Protein AF-Q5BCR2-F1 (afdb_monomer_lite)

Radius of gyration: 38.38 Å; chains: 1; bounding box: 75×68×109 Å

pLDDT: mean 73.75, std 17.19, range [30.34, 93.19]

Foldseek 3Di:
DPLLPDDCVQFQDPVLVVVSVVVVVVLVVCVVVVPPVVVSVVLVVLSCVLCVVVVVVVVVVVVVVVVVVVVVVVVVVVVVVVVVVVVVVVVVVVVVVVVVLVVVLVVVVVPDDPVCNVVSVVVSVVVVVVVVVVVVVVVVVVVVVVVVVVVPPVDDDDDDDDDDDDDRPPPPRPGRDDPPPPDPDPPDDPCPPDDPQDADQDDDDPDDDDPVCVVVVVDPVNVVVVDDPSVVSVVVVCVVVVDSRDDCVVCVVVVVVVVVVVPDDPVCVVVVVVPPPDDDDD

Structure (mmCIF, N/CA/C/O backbone):
data_AF-Q5BCR2-F1
#
_entry.id   AF-Q5BCR2-F1
#
loop_
_atom_site.group_PDB
_atom_site.id
_atom_site.type_symbol
_atom_site.label_atom_id
_atom_site.label_alt_id
_atom_site.label_comp_id
_atom_site.label_asym_id
_atom_site.label_entity_id
_atom_site.label_seq_id
_atom_site.pdbx_PDB_ins_code
_atom_site.Cartn_x
_atom_site.Cartn_y
_atom_site.Cartn_z
_atom_site.occupancy
_atom_site.B_iso_or_equiv
_atom_site.auth_seq_id
_atom_site.auth_comp_id
_atom_site.auth_asym_id
_atom_site.auth_atom_id
_atom_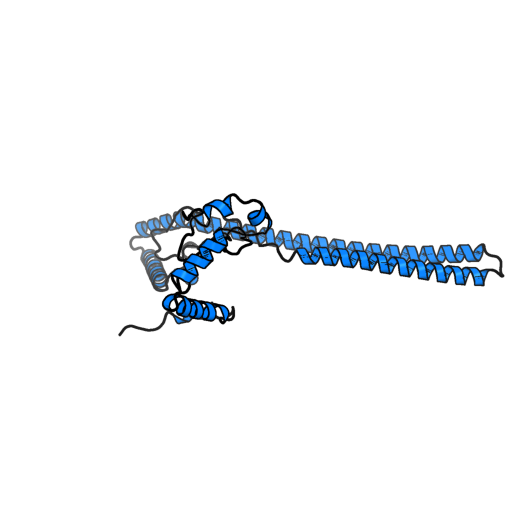site.pdbx_PDB_model_num
ATOM 1 N N . MET A 1 1 ? -31.082 -17.087 9.053 1.00 43.50 1 MET A N 1
ATOM 2 C CA . MET A 1 1 ? -30.056 -17.870 9.781 1.00 43.50 1 MET A CA 1
ATOM 3 C C . MET A 1 1 ? -28.609 -17.600 9.350 1.00 43.50 1 MET A C 1
ATOM 5 O O . MET A 1 1 ? -27.724 -18.096 10.023 1.00 43.50 1 MET A O 1
ATOM 9 N N . LEU A 1 2 ? -28.322 -16.812 8.299 1.00 47.16 2 LEU A N 1
ATOM 10 C CA . LEU A 1 2 ? -26.933 -16.477 7.919 1.00 47.16 2 LEU A CA 1
ATOM 11 C C . LEU A 1 2 ? -26.309 -15.300 8.702 1.00 47.16 2 LEU A C 1
ATOM 13 O O . LEU A 1 2 ? -25.136 -15.005 8.507 1.00 47.16 2 LEU A O 1
ATOM 17 N N . SER A 1 3 ? -27.060 -14.609 9.563 1.00 54.81 3 SER A N 1
ATOM 18 C CA . SER A 1 3 ? -26.616 -13.355 10.193 1.00 54.81 3 SER A CA 1
ATOM 19 C C . SER A 1 3 ? -25.587 -13.531 11.321 1.00 54.81 3 SER A C 1
ATOM 21 O O . SER A 1 3 ? -24.881 -12.579 11.634 1.00 54.81 3 SER A O 1
ATOM 23 N N . LEU A 1 4 ? -25.454 -14.723 11.914 1.00 64.38 4 LEU A N 1
ATOM 24 C CA . LEU A 1 4 ? -24.629 -14.963 13.115 1.00 64.38 4 LEU A CA 1
ATOM 25 C C . LEU A 1 4 ? -23.285 -15.667 12.835 1.00 64.38 4 LEU A C 1
ATOM 27 O O . LEU A 1 4 ? -22.623 -16.130 13.762 1.00 64.38 4 LEU A O 1
ATOM 31 N N . ASN A 1 5 ? -22.854 -15.743 11.574 1.00 67.62 5 ASN A N 1
ATOM 32 C CA . ASN A 1 5 ? -21.593 -16.392 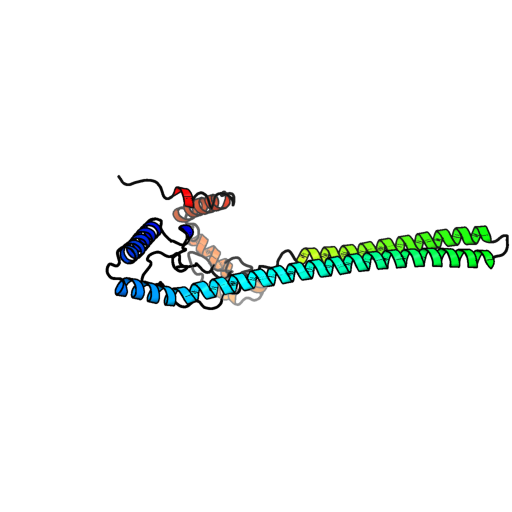11.196 1.00 67.62 5 ASN A CA 1
ATOM 33 C C . ASN A 1 5 ? -20.414 -15.406 11.254 1.00 67.62 5 ASN A C 1
ATOM 35 O O . ASN A 1 5 ? -19.921 -14.958 10.221 1.00 67.62 5 ASN A O 1
ATOM 39 N N . ARG A 1 6 ? -19.975 -15.065 12.470 1.00 72.00 6 ARG A N 1
ATOM 40 C CA . ARG A 1 6 ? -18.755 -14.283 12.751 1.00 72.00 6 ARG A CA 1
ATOM 41 C C . ARG A 1 6 ? -17.637 -15.217 13.246 1.00 72.00 6 ARG A C 1
ATOM 43 O O . ARG A 1 6 ? -17.938 -16.232 13.874 1.00 72.00 6 ARG A O 1
ATOM 50 N N . ARG A 1 7 ? -16.368 -14.907 12.948 1.00 69.00 7 ARG A N 1
ATOM 51 C CA . ARG A 1 7 ? -15.184 -15.674 13.409 1.00 69.00 7 ARG A CA 1
ATOM 52 C C . ARG A 1 7 ? -14.497 -14.953 14.572 1.00 69.00 7 ARG A C 1
ATOM 54 O O . ARG A 1 7 ? -14.524 -13.730 14.605 1.00 69.00 7 ARG A O 1
ATOM 61 N N . GLU A 1 8 ? -13.828 -15.692 15.458 1.00 72.88 8 GLU A N 1
ATOM 62 C CA . GLU A 1 8 ? -13.075 -15.149 16.610 1.00 72.88 8 GLU A CA 1
ATOM 63 C C . GLU A 1 8 ? -12.076 -14.050 16.204 1.00 72.88 8 GLU A C 1
ATOM 65 O O . GLU A 1 8 ? -11.928 -13.036 16.882 1.00 72.88 8 GLU A O 1
ATOM 70 N N . GLU A 1 9 ? -11.455 -14.188 15.031 1.00 70.56 9 GLU A N 1
ATOM 71 C CA . GLU A 1 9 ? -10.494 -13.214 14.502 1.00 70.56 9 GLU A CA 1
ATOM 72 C C . GLU A 1 9 ? -11.103 -11.832 14.198 1.00 70.56 9 GLU A C 1
ATOM 74 O O . GLU A 1 9 ? -10.363 -10.849 14.133 1.00 70.56 9 GLU A O 1
ATOM 79 N N . GLU A 1 10 ? -12.428 -11.712 14.067 1.00 69.88 10 GLU A N 1
ATOM 80 C CA . GLU A 1 10 ? -13.119 -10.429 13.865 1.00 69.88 10 GLU A CA 1
ATOM 81 C C . GLU A 1 10 ? -13.374 -9.647 15.163 1.00 69.88 10 GLU A C 1
ATOM 83 O O . GLU A 1 10 ? -13.918 -8.547 15.091 1.00 69.88 10 GLU A O 1
ATOM 88 N N . PHE A 1 11 ? -12.956 -10.144 16.334 1.00 76.00 11 PHE A N 1
ATOM 89 C CA . PHE A 1 11 ? -13.144 -9.467 17.627 1.00 76.00 11 PHE A CA 1
ATOM 90 C C . PHE A 1 11 ? -11.831 -8.936 18.213 1.00 76.00 11 PHE A C 1
ATOM 92 O O . PHE A 1 11 ? -10.779 -9.565 18.076 1.00 76.00 11 PHE A O 1
ATOM 99 N N . ASP A 1 12 ? -11.875 -7.748 18.824 1.00 74.50 12 ASP A N 1
ATOM 100 C CA . ASP A 1 12 ? -10.708 -7.055 19.396 1.00 74.50 12 ASP A CA 1
ATOM 101 C C . ASP A 1 12 ? -10.137 -7.815 20.595 1.00 74.50 12 ASP A C 1
ATOM 103 O O . ASP A 1 12 ? -8.917 -7.875 20.767 1.00 74.50 12 ASP A O 1
ATOM 107 N N . SER A 1 13 ? -11.005 -8.440 21.389 1.00 79.56 13 SER A N 1
ATOM 108 C CA . SER A 1 13 ? -10.608 -9.268 22.518 1.00 79.56 13 SER A CA 1
ATOM 109 C C . SER A 1 13 ? -11.317 -10.618 22.512 1.00 79.56 13 SER A C 1
ATOM 111 O O . SER A 1 13 ? -12.427 -10.772 22.001 1.00 79.56 13 SER A O 1
ATOM 113 N N . LYS A 1 14 ? -10.675 -11.598 23.151 1.00 81.69 14 LYS A N 1
ATOM 114 C CA . LYS A 1 14 ? -11.278 -12.908 23.404 1.00 81.69 14 LYS A CA 1
ATOM 115 C C . LYS A 1 14 ? -12.536 -12.803 24.275 1.00 81.69 14 LYS A C 1
ATOM 117 O O . LYS A 1 14 ? -13.498 -13.518 24.041 1.00 81.69 14 LYS A O 1
ATOM 122 N N . LEU A 1 15 ? -12.554 -11.867 25.226 1.00 83.69 15 LEU A N 1
ATOM 123 C CA . LEU A 1 15 ? -13.717 -11.620 26.079 1.00 83.69 15 LEU A CA 1
ATOM 124 C C . LEU A 1 15 ? -14.936 -11.179 25.254 1.00 83.69 15 LEU A C 1
ATOM 126 O O . LEU A 1 15 ? -16.056 -11.587 25.535 1.00 83.69 15 LEU A O 1
ATOM 130 N N . ASP A 1 16 ? -14.724 -10.369 24.219 1.00 78.50 16 ASP A N 1
ATOM 131 C CA . ASP A 1 16 ? -15.799 -9.917 23.333 1.00 78.50 16 ASP A CA 1
ATOM 132 C C . ASP A 1 16 ? -16.332 -11.046 22.444 1.00 78.50 16 ASP A C 1
ATOM 134 O O . ASP A 1 16 ? -17.535 -11.121 22.192 1.00 78.50 16 ASP A O 1
ATOM 138 N N . TRP A 1 17 ? -15.453 -11.959 22.023 1.00 82.56 17 TRP A N 1
ATOM 139 C CA . TRP A 1 17 ? -15.850 -13.190 21.344 1.00 82.56 17 TRP A CA 1
ATOM 140 C C . TRP A 1 17 ? -16.681 -14.106 22.251 1.00 82.56 17 TRP A C 1
ATOM 142 O O . TRP A 1 17 ? -17.743 -14.573 21.835 1.00 82.56 17 TRP A O 1
ATOM 152 N N . ASP A 1 18 ? -16.243 -14.310 23.494 1.00 85.12 18 ASP A N 1
ATOM 153 C CA . ASP A 1 18 ? -16.953 -15.139 24.472 1.00 85.12 18 ASP A CA 1
ATOM 154 C C . ASP A 1 18 ? -18.340 -14.541 24.800 1.00 85.12 18 ASP A C 1
ATOM 156 O O . ASP A 1 18 ? -19.344 -15.253 24.760 1.00 85.12 18 ASP A O 1
ATOM 160 N N . ASN A 1 19 ? -18.431 -13.217 24.989 1.00 83.62 19 ASN A N 1
ATOM 161 C CA . ASN A 1 19 ? -19.704 -12.506 25.178 1.00 83.62 19 ASN A CA 1
ATOM 162 C C . ASN A 1 19 ? -20.637 -12.635 23.958 1.00 83.62 19 ASN A C 1
ATOM 164 O O . ASN A 1 19 ? -21.851 -12.772 24.106 1.00 83.62 19 ASN A O 1
ATOM 168 N N . PHE A 1 20 ? -20.094 -12.589 22.736 1.00 82.88 20 PHE A N 1
ATOM 169 C CA . PHE A 1 20 ? -20.878 -12.788 21.514 1.00 82.88 20 PHE A CA 1
ATOM 170 C C . PHE A 1 20 ? -21.416 -14.221 21.405 1.00 82.88 20 PHE A C 1
ATOM 172 O O . PHE A 1 20 ? -22.554 -14.419 20.970 1.00 82.88 20 PHE A O 1
ATOM 179 N N . LEU A 1 21 ? -20.626 -15.225 21.798 1.00 84.81 21 LEU A N 1
ATOM 180 C CA . LEU A 1 21 ? -21.081 -16.614 21.833 1.00 84.81 21 LEU A CA 1
ATOM 181 C C . LEU A 1 21 ? -22.215 -16.808 22.841 1.00 84.81 21 LEU A C 1
ATOM 183 O O . LEU A 1 21 ? -23.216 -17.426 22.482 1.00 84.81 21 LEU A O 1
ATOM 187 N N . GLU A 1 22 ? -22.103 -16.227 24.036 1.00 84.94 22 GLU A N 1
ATOM 188 C CA . GLU A 1 22 ? -23.154 -16.272 25.060 1.00 84.94 22 GLU A CA 1
ATOM 189 C C . GLU A 1 22 ? -24.452 -15.620 24.560 1.00 84.94 22 GLU A C 1
ATOM 191 O O . GLU A 1 22 ? -25.513 -16.243 24.592 1.00 84.94 22 GLU A O 1
ATOM 196 N N . GLN A 1 23 ? -24.371 -14.421 23.973 1.00 81.75 23 GLN A N 1
ATOM 197 C CA . GLN A 1 23 ? -25.531 -13.752 23.368 1.00 81.75 23 GLN A CA 1
ATOM 198 C C . GLN A 1 23 ? -26.156 -14.576 22.237 1.00 81.75 23 GLN A C 1
ATOM 200 O O . GLN A 1 23 ? -27.379 -14.648 22.099 1.00 81.75 23 GLN A O 1
ATOM 205 N N . ARG A 1 24 ? -25.331 -15.222 21.404 1.00 84.50 24 ARG A N 1
ATOM 206 C CA . ARG A 1 24 ? -25.818 -16.100 20.335 1.00 84.50 24 ARG A CA 1
ATOM 207 C C . ARG A 1 24 ? -26.567 -17.298 20.913 1.00 84.50 24 ARG A C 1
ATOM 209 O O . ARG A 1 24 ? -27.614 -17.668 20.382 1.00 84.50 24 ARG A O 1
ATOM 216 N N . GLU A 1 25 ? -26.031 -17.915 21.960 1.00 86.31 25 GLU A N 1
ATOM 217 C CA . GLU A 1 25 ? -26.668 -19.033 22.654 1.00 86.31 25 GLU A CA 1
ATOM 218 C C . GLU A 1 25 ? -27.973 -18.610 23.325 1.00 86.31 25 GLU A C 1
ATOM 220 O O . GLU A 1 25 ? -28.967 -19.318 23.179 1.00 86.31 25 GLU A O 1
ATOM 225 N N . GLU A 1 26 ? -28.021 -17.433 23.947 1.00 83.88 26 GLU A N 1
ATOM 226 C CA . GLU A 1 26 ? -29.231 -16.871 24.547 1.00 83.88 26 GLU A CA 1
ATOM 227 C C . GLU A 1 26 ? -30.335 -16.646 23.499 1.00 83.88 26 GLU A C 1
ATOM 229 O O . GLU A 1 26 ? -31.477 -17.068 23.690 1.00 83.88 26 GLU A O 1
ATOM 234 N N . ILE A 1 27 ? -29.997 -16.072 22.338 1.00 82.19 27 ILE A N 1
ATOM 235 C CA . ILE A 1 27 ? -30.946 -15.876 21.230 1.00 82.19 27 ILE A CA 1
ATOM 236 C C . ILE A 1 27 ? -31.464 -17.224 20.705 1.00 82.19 27 ILE A C 1
ATOM 238 O O . ILE A 1 27 ? -32.666 -17.381 20.476 1.00 82.19 27 ILE A O 1
ATOM 242 N N . ILE A 1 28 ? -30.582 -18.215 20.522 1.00 83.00 28 ILE A N 1
ATOM 243 C CA . ILE A 1 28 ? -30.974 -19.558 20.066 1.00 83.00 28 ILE A CA 1
ATOM 244 C C . ILE A 1 28 ? -31.862 -20.240 21.112 1.00 83.00 28 ILE A C 1
ATOM 246 O O . ILE A 1 28 ? -32.890 -20.817 20.758 1.00 83.00 28 ILE A O 1
ATOM 250 N N . PHE A 1 29 ? -31.497 -20.157 22.389 1.00 85.12 29 PHE A N 1
ATOM 251 C CA . PHE A 1 29 ? -32.232 -20.757 23.496 1.00 85.12 29 PHE A CA 1
ATOM 252 C C . PHE A 1 29 ? -33.643 -20.175 23.614 1.00 85.12 29 PHE A C 1
ATOM 254 O O . PHE A 1 29 ? -34.618 -20.927 23.694 1.00 85.12 29 PHE A O 1
ATOM 261 N N . ASN A 1 30 ? -33.768 -18.850 23.544 1.00 85.56 30 ASN A N 1
ATOM 262 C CA . ASN A 1 30 ? -35.051 -18.154 23.572 1.00 85.56 30 ASN A CA 1
ATOM 263 C C . ASN A 1 30 ? -35.934 -18.543 22.376 1.00 85.56 30 ASN A C 1
ATOM 265 O O . ASN A 1 30 ? -37.121 -18.832 22.549 1.00 85.56 30 ASN A O 1
ATOM 269 N N . LEU A 1 31 ? -35.350 -18.666 21.177 1.00 84.00 31 LEU A N 1
ATOM 270 C CA . LEU A 1 31 ? -36.080 -19.065 19.972 1.00 84.00 31 LEU A CA 1
ATOM 271 C C . LEU A 1 31 ? -36.542 -20.533 20.014 1.00 84.00 31 LEU A C 1
ATOM 273 O O . LEU A 1 31 ? -37.671 -20.836 19.624 1.00 84.00 31 LEU A O 1
ATOM 277 N N . VAL A 1 32 ? -35.702 -21.445 20.514 1.00 87.69 32 VAL A N 1
ATOM 278 C CA . VAL A 1 32 ? -36.029 -22.877 20.655 1.00 87.69 32 VAL A CA 1
ATOM 279 C C . VAL A 1 32 ? -37.117 -23.091 21.706 1.00 87.69 32 VAL A C 1
ATOM 281 O O . VAL A 1 32 ? -38.073 -23.828 21.461 1.00 87.69 32 VAL A O 1
ATOM 284 N N . ASN A 1 33 ? -37.015 -22.405 22.845 1.00 87.75 33 ASN A N 1
ATOM 285 C CA . ASN A 1 33 ? -37.971 -22.531 23.945 1.00 87.75 33 ASN A CA 1
ATOM 286 C C . ASN A 1 33 ? -39.209 -21.637 23.783 1.00 87.75 33 ASN A C 1
ATOM 288 O O . ASN A 1 33 ? -40.113 -21.687 24.617 1.00 87.75 33 ASN A O 1
ATOM 292 N N . ARG A 1 34 ? -39.275 -20.847 22.701 1.00 84.25 34 ARG A N 1
ATOM 293 C CA . ARG A 1 34 ? -40.340 -19.872 22.409 1.00 84.25 34 ARG A CA 1
ATOM 294 C C . ARG A 1 34 ? -40.571 -18.869 23.544 1.00 84.25 34 ARG A C 1
ATOM 296 O O . ARG A 1 34 ? -41.701 -18.444 23.787 1.00 84.25 34 ARG A O 1
ATOM 303 N N . ILE A 1 35 ? -39.498 -18.493 24.228 1.00 72.94 35 ILE A N 1
ATOM 304 C CA . ILE A 1 35 ? -39.510 -17.484 25.283 1.00 72.94 35 ILE A CA 1
ATOM 305 C C . ILE A 1 35 ? -39.170 -16.151 24.618 1.00 72.94 35 ILE A C 1
ATOM 307 O O . ILE A 1 35 ? -38.130 -16.025 23.985 1.00 72.94 35 ILE A O 1
ATOM 311 N N . ASP A 1 36 ? -40.077 -15.180 24.723 1.00 76.56 36 ASP A N 1
ATOM 312 C CA . ASP A 1 36 ? -39.893 -13.812 24.217 1.00 76.56 36 ASP A CA 1
ATOM 313 C C . ASP A 1 36 ? -39.439 -13.723 22.737 1.00 76.56 36 ASP A C 1
ATOM 315 O O . ASP A 1 36 ? -38.486 -13.034 22.357 1.00 76.56 36 ASP A O 1
ATOM 319 N N . VAL A 1 37 ? -40.146 -14.462 21.873 1.00 80.12 37 VAL A N 1
ATOM 320 C CA . VAL A 1 37 ? -39.865 -14.558 20.426 1.00 80.12 37 VAL A CA 1
ATOM 321 C C . VAL A 1 37 ? -39.952 -13.194 19.734 1.00 80.12 37 VAL A C 1
ATOM 323 O O . VAL A 1 37 ? -39.149 -12.885 18.864 1.00 80.12 37 VAL A O 1
ATOM 326 N N . ALA A 1 38 ? -40.891 -12.340 20.148 1.00 84.06 38 ALA A N 1
ATOM 327 C CA . ALA A 1 38 ? -41.086 -11.030 19.529 1.00 84.06 38 ALA A CA 1
ATOM 328 C C . ALA A 1 38 ? -39.894 -10.087 19.767 1.00 84.06 38 ALA A C 1
ATOM 330 O O . ALA A 1 38 ? -39.479 -9.375 18.853 1.00 84.06 38 ALA A O 1
ATOM 331 N N . LYS A 1 39 ? -39.326 -10.093 20.979 1.00 82.31 39 LYS A N 1
ATOM 332 C CA . LYS A 1 39 ? -38.162 -9.269 21.318 1.00 82.31 39 LYS A CA 1
ATOM 333 C C . LYS A 1 39 ? -36.902 -9.771 20.618 1.00 82.31 39 LYS A C 1
ATOM 335 O O . LYS A 1 39 ? -36.194 -8.989 19.995 1.00 82.31 39 LYS A O 1
ATOM 340 N N . THR A 1 40 ? -36.672 -11.083 20.641 1.00 79.25 40 THR A N 1
ATOM 341 C CA . THR A 1 40 ? -35.517 -11.694 19.965 1.00 79.25 40 THR A CA 1
ATOM 342 C C . THR A 1 40 ? -35.564 -11.527 18.446 1.00 79.25 40 THR A C 1
ATOM 344 O O . THR A 1 40 ? -34.531 -11.270 17.832 1.00 79.25 40 THR A O 1
ATOM 347 N N . GLU A 1 41 ? -36.743 -11.599 17.821 1.00 81.06 41 GLU A N 1
ATOM 348 C CA . GLU A 1 41 ? -36.908 -11.287 16.397 1.00 81.06 41 GLU A CA 1
ATOM 349 C C . GLU A 1 41 ? -36.653 -9.806 16.085 1.00 81.06 41 GLU A C 1
ATOM 351 O O . GLU A 1 41 ? -36.028 -9.507 15.066 1.00 81.06 41 GLU A O 1
ATOM 356 N N . ALA A 1 42 ? -37.078 -8.882 16.953 1.00 84.06 42 ALA A N 1
ATOM 357 C CA . ALA A 1 42 ? -36.807 -7.453 16.792 1.00 84.06 42 ALA A CA 1
ATOM 358 C C . ALA A 1 42 ? -35.303 -7.137 16.896 1.00 84.06 42 ALA A C 1
ATOM 360 O O . ALA A 1 42 ? -34.768 -6.416 16.050 1.00 84.06 42 ALA A O 1
ATOM 361 N N . ASP A 1 43 ? -34.611 -7.739 17.865 1.00 77.81 43 ASP A N 1
ATOM 362 C CA . ASP A 1 43 ? -33.161 -7.600 18.043 1.00 77.81 43 ASP A CA 1
ATOM 363 C C . ASP A 1 43 ? -32.381 -8.238 16.874 1.00 77.81 43 ASP A C 1
ATOM 365 O O . ASP A 1 43 ? -31.373 -7.708 16.403 1.00 77.81 43 ASP A O 1
ATOM 369 N N . LEU A 1 44 ? -32.881 -9.345 16.316 1.00 79.00 44 LEU A N 1
ATOM 370 C CA . LEU A 1 44 ? -32.338 -9.945 15.094 1.00 79.00 44 LEU A CA 1
ATOM 371 C C . LEU A 1 44 ? -32.547 -9.060 13.860 1.00 79.00 44 LEU A C 1
ATOM 373 O O . LEU A 1 44 ? -31.673 -9.010 12.992 1.00 79.00 44 LEU A O 1
ATOM 377 N N . GLN A 1 45 ? -33.691 -8.383 13.750 1.00 80.31 45 GLN A N 1
ATOM 378 C CA . GLN A 1 45 ? -33.994 -7.492 12.629 1.00 80.31 45 GLN A CA 1
ATOM 379 C C . GLN A 1 45 ? -33.161 -6.211 12.666 1.00 80.31 45 GLN A C 1
ATOM 381 O O . GLN A 1 45 ? -32.627 -5.816 11.625 1.00 80.31 45 GLN A O 1
ATOM 386 N N . SER A 1 46 ? -33.007 -5.588 13.839 1.00 79.31 46 SER A N 1
ATOM 387 C CA . SER A 1 46 ? -32.143 -4.414 14.006 1.00 79.31 46 SER A CA 1
ATOM 388 C C . SER A 1 46 ? -30.710 -4.764 13.610 1.00 79.31 46 SER A C 1
ATOM 390 O O . SER A 1 46 ? -30.147 -4.142 12.705 1.00 79.31 46 SER A O 1
ATOM 392 N N . TYR A 1 47 ? -30.192 -5.876 14.130 1.00 70.62 47 TYR A N 1
ATOM 393 C CA . TYR A 1 47 ? -28.872 -6.381 13.783 1.00 70.62 47 TYR A CA 1
ATOM 394 C C . TYR A 1 47 ? -28.723 -6.722 12.293 1.00 70.62 47 TYR A C 1
ATOM 396 O O . TYR A 1 47 ? -27.722 -6.364 11.670 1.00 70.62 47 TYR A O 1
ATOM 404 N N . ALA A 1 48 ? -29.716 -7.370 11.676 1.00 72.25 48 ALA A N 1
ATOM 405 C CA . ALA A 1 48 ? -29.687 -7.677 10.246 1.00 72.25 48 ALA A CA 1
ATOM 406 C C . ALA A 1 48 ? -29.664 -6.410 9.377 1.00 72.25 48 ALA A C 1
ATOM 408 O O . ALA A 1 48 ? -28.984 -6.386 8.350 1.00 72.25 48 ALA A O 1
ATOM 409 N N . SER A 1 49 ? -30.376 -5.355 9.780 1.00 75.62 49 SER A N 1
ATOM 410 C CA . SER A 1 49 ? -30.404 -4.080 9.058 1.00 75.62 49 SER A CA 1
ATOM 411 C C . SER A 1 49 ? -29.080 -3.313 9.164 1.00 75.62 49 SER A C 1
ATOM 413 O O . SER A 1 49 ? -28.594 -2.783 8.162 1.00 75.62 49 SER A O 1
ATOM 415 N N . GLU A 1 50 ? -28.449 -3.335 10.340 1.00 72.00 50 GLU A N 1
ATOM 416 C CA . GLU A 1 50 ? -27.161 -2.689 10.597 1.00 72.00 50 GLU A CA 1
ATOM 417 C C . GLU A 1 50 ? -26.019 -3.430 9.888 1.00 72.00 50 GLU A C 1
ATOM 419 O O . GLU A 1 50 ? -25.181 -2.809 9.230 1.00 72.00 50 GLU A O 1
ATOM 424 N N . ASN A 1 51 ? -26.032 -4.767 9.914 1.00 66.56 51 ASN A N 1
ATOM 425 C CA . ASN A 1 51 ? -25.002 -5.579 9.264 1.00 66.56 51 ASN A CA 1
ATOM 426 C C . ASN A 1 51 ? -25.234 -5.836 7.770 1.00 66.56 51 ASN A C 1
ATOM 428 O O . ASN A 1 51 ? -24.325 -6.289 7.077 1.00 66.56 51 ASN A O 1
ATOM 432 N N . MET A 1 52 ? -26.404 -5.512 7.217 1.00 73.06 52 MET A N 1
ATOM 433 C CA . MET A 1 52 ? -26.635 -5.644 5.774 1.00 73.06 52 MET A CA 1
ATOM 434 C C . MET A 1 52 ? -25.667 -4.787 4.950 1.00 73.06 52 MET A C 1
ATOM 436 O O . MET A 1 52 ? -25.249 -5.189 3.863 1.00 73.06 52 MET A O 1
ATOM 440 N N . LYS A 1 53 ? -25.303 -3.605 5.463 1.00 72.19 53 LYS A N 1
ATOM 441 C CA . LYS A 1 53 ? -24.366 -2.693 4.795 1.00 72.19 53 LYS A CA 1
ATOM 442 C C . LYS A 1 53 ? -22.954 -3.282 4.731 1.00 72.19 53 LYS A C 1
ATOM 444 O O . LYS A 1 53 ? -22.341 -3.234 3.667 1.00 72.19 53 LYS A O 1
ATOM 449 N N . SER A 1 54 ? -22.473 -3.886 5.819 1.00 68.06 54 SER A N 1
ATOM 450 C CA . SER A 1 54 ? -21.144 -4.513 5.873 1.00 68.06 54 SER A CA 1
ATOM 451 C C . SER A 1 54 ? -21.078 -5.772 5.000 1.00 68.06 54 SER A C 1
ATOM 453 O O . SER A 1 54 ? -20.140 -5.932 4.224 1.00 68.06 54 SER A O 1
ATOM 455 N N . ILE A 1 55 ? -22.120 -6.612 5.026 1.00 67.69 55 ILE A N 1
ATOM 456 C CA . ILE A 1 55 ? -22.215 -7.814 4.186 1.00 67.69 55 ILE A CA 1
ATOM 457 C C . ILE A 1 55 ? -22.215 -7.427 2.706 1.00 67.69 55 ILE A C 1
ATOM 459 O O . ILE A 1 55 ? -21.467 -8.005 1.922 1.00 67.69 55 ILE A O 1
ATOM 463 N N . ARG A 1 56 ? -23.008 -6.419 2.316 1.00 77.94 56 ARG A N 1
ATOM 464 C CA . ARG A 1 56 ? -23.043 -5.936 0.929 1.00 77.94 56 ARG A CA 1
ATOM 465 C C . ARG A 1 56 ? -21.697 -5.347 0.498 1.00 77.94 56 ARG A C 1
ATOM 467 O O . ARG A 1 56 ? -21.292 -5.571 -0.639 1.00 77.94 56 ARG A O 1
ATOM 474 N N . ALA A 1 57 ? -21.012 -4.611 1.373 1.00 73.69 57 ALA A N 1
ATOM 475 C CA . ALA A 1 57 ? -19.690 -4.059 1.080 1.00 73.69 57 ALA A CA 1
ATOM 476 C C . ALA A 1 57 ? -18.646 -5.169 0.868 1.00 73.69 57 ALA A C 1
ATOM 478 O O . ALA A 1 57 ? -17.928 -5.138 -0.130 1.00 73.69 57 ALA A O 1
ATOM 479 N N . ASN A 1 58 ? -18.631 -6.185 1.736 1.00 70.69 58 ASN A N 1
ATOM 480 C CA . ASN A 1 58 ? -17.728 -7.331 1.620 1.00 70.69 58 ASN A CA 1
ATOM 481 C C . ASN A 1 58 ? -18.017 -8.158 0.359 1.00 70.69 58 ASN A C 1
ATOM 483 O O . ASN A 1 58 ? -17.097 -8.464 -0.391 1.00 70.69 58 ASN A O 1
ATOM 487 N N . GLN A 1 59 ? -19.291 -8.438 0.063 1.00 77.25 59 GLN A N 1
ATOM 488 C CA . GLN A 1 59 ? -19.693 -9.135 -1.167 1.00 77.25 59 GLN A CA 1
ATOM 489 C C . GLN A 1 59 ? -19.315 -8.354 -2.432 1.00 77.25 59 GLN A C 1
ATOM 491 O O . GLN A 1 59 ? -18.901 -8.940 -3.429 1.00 77.25 59 GLN A O 1
ATOM 496 N N . ALA A 1 60 ? -19.442 -7.024 -2.413 1.00 81.56 60 ALA A N 1
ATOM 497 C CA . ALA A 1 60 ? -19.035 -6.186 -3.536 1.00 81.56 60 ALA A CA 1
ATOM 498 C C . ALA A 1 60 ? -17.510 -6.174 -3.725 1.00 81.56 60 ALA A C 1
ATOM 500 O O . ALA A 1 60 ? -17.040 -6.086 -4.859 1.00 81.56 60 ALA A O 1
ATOM 501 N N . LEU A 1 61 ? -16.743 -6.251 -2.636 1.00 74.81 61 LEU A N 1
ATOM 502 C CA . LEU A 1 61 ? -15.286 -6.316 -2.679 1.00 74.81 61 LEU A CA 1
ATOM 503 C C . LEU A 1 61 ? -14.815 -7.676 -3.210 1.00 74.81 61 LEU A C 1
ATOM 505 O O . LEU A 1 61 ? -14.043 -7.707 -4.162 1.00 74.81 61 LEU A O 1
ATOM 509 N N . GLU A 1 62 ? -15.392 -8.775 -2.720 1.00 74.06 62 GLU A N 1
ATOM 510 C CA . GLU A 1 62 ? -15.147 -10.127 -3.238 1.00 74.06 62 GLU A CA 1
ATOM 511 C C . GLU A 1 62 ? -15.488 -10.227 -4.737 1.00 74.06 62 GLU A C 1
ATOM 513 O O . GLU A 1 62 ? -14.697 -10.729 -5.534 1.00 74.06 62 GLU A O 1
ATOM 518 N N . ALA A 1 63 ? -16.618 -9.659 -5.176 1.00 87.50 63 ALA A N 1
ATOM 519 C CA . ALA A 1 63 ? -16.984 -9.629 -6.594 1.00 87.50 63 ALA A CA 1
ATOM 520 C C . ALA A 1 63 ? -15.987 -8.826 -7.460 1.00 87.50 63 ALA A C 1
ATOM 522 O O . ALA A 1 63 ? -15.698 -9.205 -8.602 1.00 87.50 63 ALA A O 1
ATOM 523 N N . LYS A 1 64 ? -15.434 -7.724 -6.935 1.00 84.81 64 LYS A N 1
ATOM 524 C CA . LYS A 1 64 ? -14.382 -6.940 -7.610 1.00 84.81 64 LYS A CA 1
ATOM 525 C C . LYS A 1 64 ? -13.062 -7.710 -7.691 1.00 84.81 64 LYS A C 1
ATOM 527 O O . LYS A 1 64 ? -12.404 -7.697 -8.729 1.00 84.81 64 LYS A O 1
ATOM 532 N N . GLU A 1 65 ? -12.685 -8.413 -6.632 1.00 80.31 65 GLU A N 1
ATOM 533 C CA . GLU A 1 65 ? -11.485 -9.253 -6.625 1.00 80.31 65 GLU A CA 1
ATOM 534 C C . GLU A 1 65 ? -11.609 -10.407 -7.622 1.00 80.31 65 GLU A C 1
ATOM 536 O O . GLU A 1 65 ? -10.716 -10.613 -8.443 1.00 80.31 65 GLU A O 1
ATOM 541 N N . VAL A 1 66 ? -12.753 -11.096 -7.644 1.00 86.75 66 VAL A N 1
ATOM 542 C CA . VAL A 1 66 ? -13.009 -12.187 -8.594 1.00 86.75 66 VAL A CA 1
ATOM 543 C C . VAL A 1 66 ? -12.986 -11.688 -10.041 1.00 86.75 66 VAL A C 1
ATOM 545 O O . VAL A 1 66 ? -12.340 -12.310 -10.884 1.00 86.75 66 VAL A O 1
ATOM 548 N N . SER A 1 67 ? -13.646 -10.564 -10.345 1.00 88.06 67 SER A N 1
ATOM 549 C CA . SER A 1 67 ? -13.648 -9.997 -11.705 1.00 88.06 67 SER A CA 1
ATOM 550 C C . SER A 1 67 ? -12.253 -9.554 -12.151 1.00 88.06 67 SER A C 1
ATOM 552 O O . SER A 1 67 ? -11.810 -9.945 -13.228 1.00 88.06 67 SER A O 1
ATOM 554 N N . SER A 1 68 ? -11.510 -8.836 -11.305 1.00 89.75 68 SER A N 1
ATOM 555 C CA . SER A 1 68 ? -10.134 -8.426 -11.625 1.00 89.75 68 SER A CA 1
ATOM 556 C C . SER A 1 68 ? -9.183 -9.616 -11.811 1.00 89.75 68 SER A C 1
ATOM 558 O O . SER A 1 68 ? -8.333 -9.606 -12.707 1.00 89.75 68 SER A O 1
ATOM 560 N N . PHE A 1 69 ? -9.343 -10.681 -11.020 1.00 88.06 69 PHE A N 1
ATOM 561 C CA . PHE A 1 69 ? -8.583 -11.915 -11.193 1.00 88.06 69 PHE A CA 1
ATOM 562 C C . PHE A 1 69 ? -8.906 -12.594 -12.530 1.00 88.06 69 PHE A C 1
ATOM 564 O O . PHE A 1 69 ? -7.990 -12.984 -13.257 1.00 88.06 69 PHE A O 1
ATOM 571 N N . GLN A 1 70 ? -10.191 -12.689 -12.889 1.00 91.50 70 GLN A N 1
ATOM 572 C CA . GLN A 1 70 ? -10.629 -13.241 -14.174 1.00 91.50 70 GLN A CA 1
ATOM 573 C C . GLN A 1 70 ? -10.100 -12.429 -15.361 1.00 91.50 70 GLN A C 1
ATOM 575 O O . GLN A 1 70 ? -9.593 -13.010 -16.319 1.00 91.50 70 GLN A O 1
ATOM 580 N N . GLU A 1 71 ? -10.149 -11.098 -15.293 1.00 91.31 71 GLU A N 1
ATOM 581 C CA . GLU A 1 71 ? -9.591 -10.222 -16.329 1.00 91.31 71 GLU A CA 1
ATOM 582 C C . GLU A 1 71 ? -8.089 -10.449 -16.511 1.00 91.31 71 GLU A C 1
ATOM 584 O O . GLU A 1 71 ? -7.617 -10.594 -17.640 1.00 91.31 71 GLU A O 1
ATOM 589 N N . ARG A 1 72 ? -7.334 -10.558 -15.410 1.00 86.62 72 ARG A N 1
ATOM 590 C CA . ARG A 1 72 ? -5.891 -10.824 -15.456 1.00 86.62 72 ARG A CA 1
ATOM 591 C C . ARG A 1 72 ? -5.578 -12.183 -16.079 1.00 86.62 72 ARG A C 1
ATOM 593 O O . ARG A 1 72 ? -4.666 -12.280 -16.898 1.00 86.62 72 ARG A O 1
ATOM 600 N N . GLN A 1 73 ? -6.344 -13.213 -15.721 1.00 89.94 73 GLN A N 1
ATOM 601 C CA . GLN A 1 73 ? -6.218 -14.547 -16.311 1.00 89.94 73 GLN A CA 1
ATOM 602 C C . GLN A 1 73 ? -6.524 -14.529 -17.814 1.00 89.94 73 GLN A C 1
ATOM 604 O O . GLN A 1 73 ? -5.764 -15.095 -18.600 1.00 89.94 73 GLN A O 1
ATOM 609 N N . ASN A 1 74 ? -7.582 -13.833 -18.236 1.00 92.69 74 ASN A N 1
ATOM 610 C CA . ASN A 1 74 ? -7.932 -13.699 -19.651 1.00 92.69 74 ASN A CA 1
ATOM 611 C C . ASN A 1 74 ? -6.835 -12.971 -20.437 1.00 92.69 74 ASN A C 1
ATOM 613 O O . ASN A 1 74 ? -6.397 -13.468 -21.473 1.00 92.69 74 ASN A O 1
ATOM 617 N N . GLN A 1 75 ? -6.324 -11.851 -19.918 1.00 89.75 75 GLN A N 1
ATOM 618 C CA . GLN A 1 75 ? -5.221 -11.111 -20.541 1.00 89.75 75 GLN A CA 1
ATOM 619 C C . GLN A 1 75 ? -3.957 -11.971 -20.669 1.00 89.75 75 GLN A C 1
ATOM 621 O O . GLN A 1 75 ? -3.292 -11.959 -21.705 1.00 89.75 75 GLN A O 1
ATOM 626 N N . GLU A 1 76 ? -3.623 -12.759 -19.644 1.00 83.56 76 GLU A N 1
ATOM 627 C CA . GLU A 1 76 ? -2.481 -13.674 -19.692 1.00 83.56 76 GLU A CA 1
ATOM 628 C C . GLU A 1 76 ? -2.663 -14.755 -20.769 1.00 83.56 76 GLU A C 1
ATOM 630 O O . GLU A 1 76 ? -1.740 -15.020 -21.548 1.00 83.56 76 GLU A O 1
ATOM 635 N N . GLN A 1 77 ? -3.862 -15.336 -20.868 1.00 90.81 77 GLN A N 1
ATOM 636 C CA . GLN A 1 77 ? -4.195 -16.324 -21.894 1.00 90.81 77 GLN A CA 1
ATOM 637 C C . GLN A 1 77 ? -4.156 -15.732 -23.309 1.00 90.81 77 GLN A C 1
ATOM 639 O O . GLN A 1 77 ? -3.613 -16.365 -24.220 1.00 90.81 77 GLN A O 1
ATOM 644 N N . GLU A 1 78 ? -4.677 -14.520 -23.507 1.00 93.19 78 GLU A N 1
ATOM 645 C CA . GLU A 1 78 ? -4.626 -13.812 -24.789 1.00 93.19 78 GLU A CA 1
ATOM 646 C C . GLU A 1 78 ? -3.185 -13.517 -25.207 1.00 93.19 78 GLU A C 1
ATOM 648 O O . GLU A 1 78 ? -2.786 -13.839 -26.330 1.00 93.19 78 GLU A O 1
ATOM 653 N N . LEU A 1 79 ? -2.358 -13.008 -24.290 1.00 90.44 79 LEU A N 1
ATOM 654 C CA . LEU A 1 79 ? -0.934 -12.782 -24.543 1.00 90.44 79 LEU A CA 1
ATOM 655 C C . LEU A 1 79 ? -0.198 -14.089 -24.858 1.00 90.44 79 LEU A C 1
ATOM 657 O O . LEU A 1 79 ? 0.649 -14.124 -25.754 1.00 90.44 79 LEU A O 1
ATOM 661 N N . ALA A 1 80 ? -0.519 -15.185 -24.168 1.00 89.81 80 ALA A N 1
ATOM 662 C CA . ALA A 1 80 ? 0.047 -16.498 -24.464 1.00 89.81 80 ALA A CA 1
ATOM 663 C C . ALA A 1 80 ? -0.380 -17.011 -25.850 1.00 89.81 80 ALA A C 1
ATOM 665 O O . ALA A 1 80 ? 0.440 -17.579 -26.578 1.00 89.81 80 ALA A O 1
ATOM 666 N N . ARG A 1 81 ? -1.638 -16.788 -26.250 1.00 93.12 81 ARG A N 1
ATOM 667 C CA . ARG A 1 81 ? -2.145 -17.134 -27.584 1.00 93.12 81 ARG A CA 1
ATOM 668 C C . ARG A 1 81 ? -1.439 -16.330 -28.673 1.00 93.12 81 ARG A C 1
ATOM 670 O O . ARG A 1 81 ? -0.981 -16.933 -29.643 1.00 93.12 81 ARG A O 1
ATOM 677 N N . LEU A 1 82 ? -1.296 -15.020 -28.484 1.00 92.81 82 LEU A N 1
ATOM 678 C CA . LEU A 1 82 ? -0.581 -14.138 -29.410 1.00 92.81 82 LEU A CA 1
ATOM 679 C C . LEU A 1 82 ? 0.887 -14.551 -29.552 1.00 92.81 82 LEU A C 1
ATOM 681 O O . LEU A 1 82 ? 1.382 -14.663 -30.668 1.00 92.81 82 LEU A O 1
ATOM 685 N N . ARG A 1 83 ? 1.568 -14.899 -28.450 1.00 88.88 83 ARG A N 1
ATOM 686 C CA . ARG A 1 83 ? 2.945 -15.427 -28.498 1.00 88.88 83 ARG A CA 1
ATOM 687 C C . ARG A 1 83 ? 3.050 -16.722 -29.301 1.00 88.88 83 ARG A C 1
ATOM 689 O O . ARG A 1 83 ? 3.983 -16.885 -30.079 1.00 88.88 83 ARG A O 1
ATOM 696 N N . ARG A 1 84 ? 2.097 -17.645 -29.132 1.00 88.12 84 ARG A N 1
ATOM 697 C CA . ARG A 1 84 ? 2.064 -18.899 -29.906 1.00 88.12 84 ARG A CA 1
ATOM 698 C C . ARG A 1 84 ? 1.822 -18.647 -31.393 1.00 88.12 84 ARG A C 1
ATOM 700 O O . ARG A 1 84 ? 2.375 -19.375 -32.210 1.00 88.12 84 ARG A O 1
ATOM 707 N N . GLN A 1 85 ? 0.983 -17.673 -31.740 1.00 92.75 85 GLN A N 1
ATOM 708 C CA . GLN A 1 85 ? 0.735 -17.291 -33.132 1.00 92.75 85 GLN A CA 1
ATOM 709 C C . GLN A 1 85 ? 1.976 -16.646 -33.751 1.00 92.75 85 GLN A C 1
ATOM 711 O O . GLN A 1 85 ? 2.441 -17.135 -34.775 1.00 92.75 85 GLN A O 1
ATOM 716 N N . ALA A 1 86 ? 2.582 -15.671 -33.071 1.00 90.56 86 ALA A N 1
ATOM 717 C CA . ALA A 1 86 ? 3.813 -15.025 -33.518 1.00 90.56 86 ALA A CA 1
ATOM 718 C C . ALA A 1 86 ? 4.947 -16.038 -33.749 1.00 90.56 86 ALA A C 1
ATOM 720 O O . ALA A 1 86 ? 5.557 -16.038 -34.810 1.00 90.56 86 ALA A O 1
ATOM 721 N N . ALA A 1 87 ? 5.158 -16.985 -32.827 1.00 88.25 87 ALA A N 1
ATOM 722 C CA . ALA A 1 87 ? 6.178 -18.025 -32.994 1.00 88.25 87 ALA A CA 1
ATOM 723 C C . ALA A 1 87 ? 5.924 -18.935 -34.215 1.00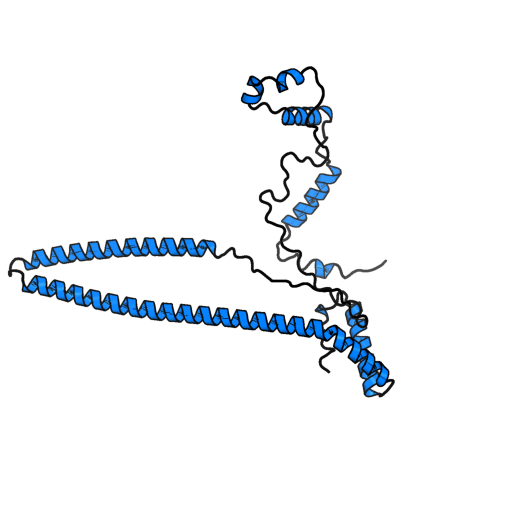 88.25 87 ALA A C 1
ATOM 725 O O . ALA A 1 87 ? 6.865 -19.383 -34.870 1.00 88.25 87 ALA A O 1
ATOM 726 N N . LYS A 1 88 ? 4.653 -19.218 -34.542 1.00 91.38 88 LYS A N 1
ATOM 727 C CA . LYS A 1 88 ? 4.300 -19.979 -35.753 1.00 91.38 88 LYS A CA 1
ATOM 728 C C . LYS A 1 88 ? 4.564 -19.166 -37.018 1.00 91.38 88 LYS A C 1
ATOM 730 O O . LYS A 1 88 ? 5.124 -19.704 -37.967 1.00 91.38 88 LYS A O 1
ATOM 735 N N . GLU A 1 89 ? 4.182 -17.893 -37.022 1.00 91.12 89 GLU A N 1
ATOM 736 C CA . GLU A 1 89 ? 4.408 -16.984 -38.150 1.00 91.12 89 GLU A CA 1
ATOM 737 C C . GLU A 1 89 ? 5.903 -16.757 -38.404 1.00 91.12 89 GLU A C 1
ATOM 739 O O . GLU A 1 89 ? 6.340 -16.799 -39.552 1.00 91.12 89 GLU A O 1
ATOM 744 N N . GLU A 1 90 ? 6.706 -16.595 -37.350 1.00 84.06 90 GLU A N 1
ATOM 745 C CA . GLU A 1 90 ? 8.167 -16.499 -37.441 1.00 84.06 90 GLU A CA 1
ATOM 746 C C . GLU A 1 90 ? 8.772 -17.757 -38.071 1.00 84.06 90 GLU A C 1
ATOM 748 O O . GLU A 1 90 ? 9.551 -17.647 -39.019 1.00 84.06 90 GLU A O 1
ATOM 753 N N . TYR A 1 91 ? 8.356 -18.947 -37.624 1.00 86.62 91 TYR A N 1
ATOM 754 C CA . TYR A 1 91 ? 8.816 -20.213 -38.198 1.00 86.62 91 TYR A CA 1
ATOM 755 C C . TYR A 1 91 ? 8.434 -20.361 -39.680 1.00 86.62 91 TYR A C 1
ATOM 757 O O . TYR A 1 91 ? 9.245 -20.788 -40.507 1.00 86.62 91 TYR A O 1
ATOM 765 N N . GLU A 1 92 ? 7.202 -19.998 -40.052 1.00 89.69 92 GLU A N 1
ATOM 766 C CA . GLU A 1 92 ? 6.772 -20.026 -41.452 1.00 89.69 92 GLU A CA 1
ATOM 767 C C . GLU A 1 92 ? 7.540 -19.025 -42.319 1.00 89.69 92 GLU A C 1
ATOM 769 O O . GLU A 1 92 ? 7.923 -19.356 -43.446 1.00 89.69 92 GLU A O 1
ATOM 774 N N . ASN A 1 93 ? 7.780 -17.819 -41.806 1.00 86.25 93 ASN A N 1
ATOM 775 C CA . ASN A 1 93 ? 8.545 -16.791 -42.501 1.00 86.25 93 ASN A CA 1
ATOM 776 C C . ASN A 1 93 ? 10.001 -17.222 -42.685 1.00 86.25 93 ASN A C 1
ATOM 778 O O . ASN A 1 93 ? 10.509 -17.143 -43.802 1.00 86.25 93 ASN A O 1
ATOM 782 N N . GLU A 1 94 ? 10.648 -17.767 -41.653 1.00 85.50 94 GLU A N 1
ATOM 783 C CA . GLU A 1 94 ? 12.007 -18.308 -41.756 1.00 85.50 94 GLU A CA 1
ATOM 784 C C . GLU A 1 94 ? 12.078 -19.433 -42.798 1.00 85.50 94 GLU A C 1
ATOM 786 O O . GLU A 1 94 ? 12.956 -19.438 -43.666 1.00 85.50 94 GLU A O 1
ATOM 791 N N . ARG A 1 95 ? 11.102 -20.350 -42.793 1.00 89.75 95 ARG A N 1
ATOM 792 C CA . ARG A 1 95 ? 11.014 -21.418 -43.796 1.00 89.75 95 ARG A CA 1
ATOM 793 C C . ARG A 1 95 ? 10.875 -20.860 -45.216 1.00 89.75 95 ARG A C 1
ATOM 795 O O . ARG A 1 95 ? 11.557 -21.343 -46.122 1.00 89.75 95 ARG A O 1
ATOM 802 N N . LYS A 1 96 ? 10.020 -19.853 -45.425 1.00 91.38 96 LYS A N 1
ATOM 803 C CA . LYS A 1 96 ? 9.853 -19.182 -46.729 1.00 91.38 96 LYS A CA 1
ATOM 804 C C . LYS A 1 96 ? 11.134 -18.474 -47.162 1.00 91.38 96 LYS A C 1
ATOM 806 O O . LYS A 1 96 ? 11.527 -18.593 -48.317 1.00 91.38 96 LYS A O 1
ATOM 811 N N . GLU A 1 97 ? 11.820 -17.790 -46.252 1.00 87.00 97 GLU A N 1
ATOM 812 C CA . GLU A 1 97 ? 13.086 -17.116 -46.544 1.00 87.00 97 GLU A CA 1
ATOM 813 C C . GLU A 1 97 ? 14.209 -18.087 -46.913 1.00 87.00 97 GLU A C 1
ATOM 815 O O . GLU A 1 97 ? 15.017 -17.776 -47.790 1.00 87.00 97 GLU A O 1
ATOM 820 N N . LEU A 1 98 ? 14.273 -19.253 -46.264 1.00 87.12 98 LEU A N 1
ATOM 821 C CA . LEU A 1 98 ? 15.230 -20.305 -46.606 1.00 87.12 98 LEU A CA 1
ATOM 822 C C . LEU A 1 98 ? 14.962 -20.864 -48.006 1.00 87.12 98 LEU A C 1
ATOM 824 O O . LEU A 1 98 ? 15.901 -21.022 -48.790 1.00 87.12 98 LEU A O 1
ATOM 828 N N . LEU A 1 99 ? 13.694 -21.125 -48.340 1.00 90.25 99 LEU A N 1
ATOM 829 C CA . LEU A 1 99 ? 13.299 -21.581 -49.675 1.00 90.25 99 LEU A CA 1
ATOM 830 C C . LEU A 1 99 ? 13.604 -20.521 -50.739 1.00 90.25 99 LEU A C 1
ATOM 832 O O . LEU A 1 99 ? 14.297 -20.828 -51.704 1.00 90.25 99 LEU A O 1
ATOM 836 N N . ALA A 1 100 ? 13.209 -19.267 -50.516 1.00 90.19 100 ALA A N 1
ATOM 837 C CA . ALA A 1 100 ? 13.517 -18.161 -51.419 1.00 90.19 100 ALA A CA 1
ATOM 838 C C . ALA A 1 100 ? 15.034 -17.943 -51.560 1.00 90.19 100 ALA A C 1
ATOM 840 O O . ALA A 1 100 ? 15.541 -17.695 -52.652 1.00 90.19 100 ALA A O 1
ATOM 841 N N . GLY A 1 101 ? 15.797 -18.074 -50.471 1.00 87.75 101 GLY A N 1
ATOM 842 C CA . GLY A 1 101 ? 17.259 -18.020 -50.496 1.00 87.75 101 GLY A CA 1
ATOM 843 C C . GLY A 1 101 ? 17.868 -19.133 -51.352 1.00 87.75 101 GLY A C 1
ATOM 844 O O . GLY A 1 101 ? 18.767 -18.869 -52.153 1.00 87.75 101 GLY A O 1
ATOM 845 N N . ARG A 1 102 ? 17.346 -20.360 -51.232 1.00 89.06 102 ARG A N 1
ATOM 846 C CA . ARG A 1 102 ? 17.744 -21.506 -52.058 1.00 89.06 102 ARG A CA 1
ATOM 847 C C . ARG A 1 102 ? 17.400 -21.288 -53.530 1.00 89.06 102 ARG A C 1
ATOM 849 O O . ARG A 1 102 ? 18.249 -21.541 -54.378 1.00 89.06 102 ARG A O 1
ATOM 856 N N . GLU A 1 103 ? 16.196 -20.820 -53.837 1.00 89.94 103 GLU A N 1
ATOM 857 C CA . GLU A 1 103 ? 15.753 -20.544 -55.209 1.00 89.94 103 GLU A CA 1
ATOM 858 C C . GLU A 1 103 ? 16.597 -19.451 -55.864 1.00 89.94 103 GLU A C 1
ATOM 860 O O . GLU A 1 103 ? 17.104 -19.646 -56.964 1.00 89.94 103 GLU A O 1
ATOM 865 N N . ASN A 1 104 ? 16.850 -18.343 -55.164 1.00 86.62 104 ASN A N 1
ATOM 866 C CA . ASN A 1 104 ? 17.717 -17.270 -55.655 1.00 86.62 104 ASN A CA 1
ATOM 867 C C . ASN A 1 104 ? 19.152 -17.755 -55.913 1.00 86.62 104 ASN A C 1
ATOM 869 O O . ASN A 1 104 ? 19.776 -17.367 -56.903 1.00 86.62 104 ASN A O 1
ATOM 873 N N . TYR A 1 105 ? 19.673 -18.632 -55.051 1.00 85.44 105 TYR A N 1
ATOM 874 C CA . TYR A 1 105 ? 20.985 -19.246 -55.242 1.00 85.44 105 TYR A CA 1
ATOM 875 C C . TYR A 1 105 ? 21.012 -20.151 -56.483 1.00 85.44 105 TYR A C 1
ATOM 877 O O . TYR A 1 105 ? 21.903 -20.008 -57.320 1.00 85.44 105 TYR A O 1
ATOM 885 N N . LEU A 1 106 ? 20.011 -21.023 -56.649 1.00 87.62 106 LEU A N 1
ATOM 886 C CA . LEU A 1 106 ? 19.879 -21.902 -57.817 1.00 87.62 106 LEU A CA 1
ATOM 887 C C . LEU A 1 106 ? 19.690 -21.118 -59.121 1.00 87.62 106 LEU A C 1
ATOM 889 O O . LEU A 1 106 ? 20.333 -21.443 -60.114 1.00 87.62 106 LEU A O 1
ATOM 893 N N . ASN A 1 107 ? 18.881 -20.058 -59.114 1.00 89.12 107 ASN A N 1
ATOM 894 C CA . ASN A 1 107 ? 18.697 -19.175 -60.266 1.00 89.12 107 ASN A CA 1
ATOM 895 C C . ASN A 1 107 ? 20.009 -18.483 -60.662 1.00 89.12 107 ASN A C 1
ATOM 897 O O . ASN A 1 107 ? 20.328 -18.404 -61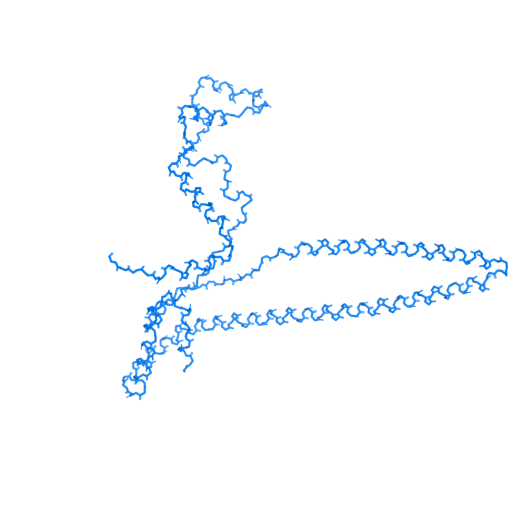.845 1.00 89.12 107 ASN A O 1
ATOM 901 N N . SER A 1 108 ? 20.810 -18.049 -59.682 1.00 84.62 108 SER A N 1
ATOM 902 C CA . SER A 1 108 ? 22.130 -17.448 -59.938 1.00 84.62 108 SER A CA 1
ATOM 903 C C . SER A 1 108 ? 23.114 -18.457 -60.547 1.00 84.62 108 SER A C 1
ATOM 905 O O . SER A 1 108 ? 23.879 -18.119 -61.446 1.00 84.62 108 SER A O 1
ATOM 907 N N . LEU A 1 109 ? 23.071 -19.714 -60.092 1.00 84.25 109 LEU A N 1
ATOM 908 C CA . LEU A 1 109 ? 23.849 -20.825 -60.654 1.00 84.25 109 LEU A CA 1
ATOM 909 C C . LEU A 1 109 ? 23.405 -21.202 -62.072 1.00 84.25 109 LEU A C 1
ATOM 911 O O . LEU A 1 109 ? 24.252 -21.509 -62.902 1.00 84.25 109 LEU A O 1
ATOM 915 N N . ALA A 1 110 ? 22.099 -21.175 -62.343 1.00 85.56 110 ALA A N 1
ATOM 916 C CA . ALA A 1 110 ? 21.533 -21.494 -63.651 1.00 85.56 110 ALA A CA 1
ATOM 917 C C . ALA A 1 110 ? 21.850 -20.422 -64.709 1.00 85.56 110 ALA A C 1
ATOM 919 O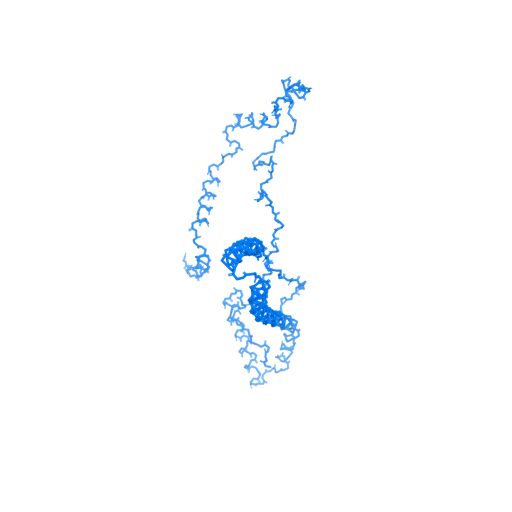 O . ALA A 1 110 ? 21.993 -20.745 -65.884 1.00 85.56 110 ALA A O 1
ATOM 920 N N . GLN A 1 111 ? 21.965 -19.156 -64.296 1.00 84.69 111 GLN A N 1
ATOM 921 C CA . GLN A 1 111 ? 22.340 -18.038 -65.170 1.00 84.69 111 GLN A CA 1
ATOM 922 C C . GLN A 1 111 ? 23.864 -17.908 -65.364 1.00 84.69 111 GLN A C 1
ATOM 924 O O . GLN A 1 111 ? 24.305 -17.340 -66.361 1.00 84.69 111 GLN A O 1
ATOM 929 N N . GLY A 1 112 ? 24.670 -18.417 -64.424 1.00 77.50 112 GLY A N 1
ATOM 930 C CA . GLY A 1 112 ? 26.133 -18.335 -64.456 1.00 77.50 112 GLY A CA 1
ATOM 931 C C . GLY A 1 112 ? 26.795 -19.295 -65.454 1.00 77.50 112 GLY A C 1
ATOM 932 O O . GLY A 1 112 ? 26.298 -20.384 -65.740 1.00 77.50 112 GLY A O 1
ATOM 933 N N . ARG A 1 113 ? 27.968 -18.918 -65.980 1.00 76.38 113 ARG A N 1
ATOM 934 C CA . ARG A 1 113 ? 28.764 -19.775 -66.882 1.00 76.38 113 ARG A CA 1
ATOM 935 C C . ARG A 1 113 ? 29.444 -20.903 -66.087 1.00 76.38 113 ARG A C 1
ATOM 937 O O . ARG A 1 113 ? 29.820 -20.708 -64.935 1.00 76.38 113 ARG A O 1
ATOM 944 N N . ALA A 1 114 ? 29.696 -22.064 -66.705 1.00 68.00 114 ALA A N 1
ATOM 945 C CA . ALA A 1 114 ? 30.229 -23.270 -66.038 1.00 68.00 114 ALA A CA 1
ATOM 946 C C . ALA A 1 114 ? 31.542 -23.086 -65.228 1.00 68.00 114 ALA A C 1
ATOM 948 O O . ALA A 1 114 ? 31.826 -23.891 -64.346 1.00 68.00 114 ALA A O 1
ATOM 949 N N . GLY A 1 115 ? 32.330 -22.031 -65.484 1.00 72.44 115 GLY A N 1
ATOM 950 C CA . GLY A 1 115 ? 33.536 -21.689 -64.711 1.00 72.44 115 GLY A CA 1
ATOM 951 C C . GLY A 1 115 ? 33.313 -20.757 -63.505 1.00 72.44 115 GLY A C 1
ATOM 952 O O . GLY A 1 115 ? 34.204 -20.616 -62.672 1.00 72.44 115 GLY A O 1
ATOM 953 N N . GLU A 1 116 ? 32.140 -20.130 -63.378 1.00 75.31 116 GLU A N 1
ATOM 954 C CA . GLU A 1 116 ? 31.843 -19.098 -62.365 1.00 75.31 116 GLU A CA 1
ATOM 955 C C . GLU A 1 116 ? 31.126 -19.647 -61.123 1.00 75.31 116 GLU A C 1
ATOM 957 O O . GLU A 1 116 ? 31.028 -18.963 -60.102 1.00 75.31 116 GLU A O 1
ATOM 962 N N . ALA A 1 117 ? 30.691 -20.910 -61.153 1.00 75.06 117 ALA A N 1
ATOM 963 C CA . ALA A 1 117 ? 29.988 -21.565 -60.048 1.00 75.06 117 ALA A CA 1
ATOM 964 C C . ALA A 1 117 ? 30.761 -21.492 -58.714 1.00 75.06 117 ALA A C 1
ATOM 966 O O . ALA A 1 117 ? 30.175 -21.265 -57.653 1.00 75.06 117 ALA A O 1
ATOM 967 N N . ALA A 1 118 ? 32.094 -21.609 -58.761 1.00 79.56 118 ALA A N 1
ATOM 968 C CA . ALA A 1 118 ? 32.952 -21.505 -57.581 1.00 79.56 118 ALA A CA 1
ATOM 969 C C . ALA A 1 118 ? 32.989 -20.083 -56.984 1.00 79.56 118 ALA A C 1
ATOM 971 O O . ALA A 1 118 ? 33.102 -19.924 -55.766 1.00 79.56 118 ALA A O 1
ATOM 972 N N . ALA A 1 119 ? 32.876 -19.044 -57.817 1.00 79.88 119 ALA A N 1
ATOM 973 C CA . ALA A 1 119 ? 32.817 -17.656 -57.364 1.00 79.88 119 ALA A CA 1
ATOM 974 C C . ALA A 1 119 ? 31.445 -17.332 -56.748 1.00 79.88 119 ALA A C 1
ATOM 976 O O . ALA A 1 119 ? 31.384 -16.740 -55.667 1.00 79.88 119 ALA A O 1
ATOM 977 N N . ILE A 1 120 ? 30.361 -17.812 -57.371 1.00 79.38 120 ILE A N 1
ATOM 978 C CA . ILE A 1 120 ? 28.978 -17.657 -56.889 1.00 79.38 120 ILE A CA 1
ATOM 979 C C . ILE A 1 120 ? 28.792 -18.340 -55.522 1.00 79.38 120 ILE A C 1
ATOM 981 O O . ILE A 1 120 ? 28.207 -17.750 -54.613 1.00 79.38 120 ILE A O 1
ATOM 985 N N . ALA A 1 121 ? 29.370 -19.530 -55.317 1.00 81.19 121 ALA A N 1
ATOM 986 C CA . ALA A 1 121 ? 29.335 -20.231 -54.029 1.00 81.19 121 ALA A CA 1
ATOM 987 C C . ALA A 1 121 ? 30.036 -19.447 -52.899 1.00 81.19 121 ALA A C 1
ATOM 989 O O . ALA A 1 121 ? 29.488 -19.293 -51.804 1.00 81.19 121 ALA A O 1
ATOM 990 N N . ARG A 1 122 ? 31.223 -18.883 -53.171 1.00 81.94 122 ARG A N 1
ATOM 991 C CA . ARG A 1 122 ? 31.973 -18.056 -52.202 1.00 81.94 122 ARG A CA 1
ATOM 992 C C . ARG A 1 122 ? 31.237 -16.757 -51.869 1.00 81.94 122 ARG A C 1
ATOM 994 O O . ARG A 1 122 ? 31.215 -16.333 -50.711 1.00 81.94 122 ARG A O 1
ATOM 1001 N N . GLN A 1 123 ? 30.615 -16.128 -52.865 1.00 80.31 123 GLN A N 1
ATOM 1002 C CA . GLN A 1 123 ? 29.817 -14.920 -52.670 1.00 80.31 123 GLN A CA 1
ATOM 1003 C C . GLN A 1 123 ? 28.542 -15.211 -51.865 1.00 80.31 123 GLN A C 1
ATOM 1005 O O . GLN A 1 123 ? 28.240 -14.466 -50.933 1.00 80.31 123 GLN A O 1
ATOM 1010 N N . GLY A 1 124 ? 27.857 -16.326 -52.139 1.00 79.94 124 GLY A N 1
ATOM 1011 C CA . GLY A 1 124 ? 26.696 -16.792 -51.375 1.00 79.94 124 GLY A CA 1
ATOM 1012 C C . GLY A 1 124 ? 27.017 -17.049 -49.899 1.00 79.94 124 GLY A C 1
ATOM 1013 O O . GLY A 1 124 ? 26.312 -16.549 -49.022 1.00 79.94 124 GLY A O 1
ATOM 1014 N N . GLN A 1 125 ? 28.135 -17.724 -49.604 1.00 77.44 125 GLN A N 1
ATOM 1015 C CA . GLN A 1 125 ? 28.620 -17.914 -48.228 1.00 77.44 125 GLN A CA 1
ATOM 1016 C C . GLN A 1 125 ? 28.900 -16.579 -47.522 1.00 77.44 125 GLN A C 1
ATOM 1018 O O . GLN A 1 125 ? 28.487 -16.380 -46.380 1.00 77.44 125 GLN A O 1
ATOM 1023 N N . LYS A 1 126 ? 29.555 -15.631 -48.206 1.00 79.25 126 LYS A N 1
ATOM 1024 C CA . LYS A 1 126 ? 29.858 -14.300 -47.657 1.00 79.25 126 LYS A CA 1
ATOM 1025 C C . LYS A 1 126 ? 28.591 -13.487 -47.367 1.00 79.25 126 LYS A C 1
ATOM 1027 O O . LYS A 1 126 ? 28.542 -12.782 -46.360 1.00 79.25 126 LYS A O 1
ATOM 1032 N N . VAL A 1 127 ? 27.572 -13.577 -48.223 1.00 77.19 127 VAL A N 1
ATOM 1033 C CA . VAL A 1 127 ? 26.277 -12.903 -48.030 1.00 77.19 127 VAL A CA 1
ATOM 1034 C C . VAL A 1 127 ? 25.479 -13.553 -46.897 1.00 77.19 127 VAL A C 1
ATOM 1036 O O . VAL A 1 127 ? 24.943 -12.830 -46.060 1.00 77.19 127 VAL A O 1
ATOM 1039 N N . MET A 1 128 ? 25.464 -14.887 -46.794 1.00 75.81 128 MET A N 1
ATOM 1040 C CA . MET A 1 128 ? 24.833 -15.586 -45.665 1.00 75.81 128 MET A CA 1
ATOM 1041 C C . MET A 1 128 ? 25.483 -15.231 -44.325 1.00 75.81 128 MET A C 1
ATOM 1043 O O . MET A 1 128 ? 24.772 -14.923 -43.369 1.00 75.81 128 MET A O 1
ATOM 1047 N N . LEU A 1 129 ? 26.818 -15.185 -44.258 1.00 76.88 129 LEU A N 1
ATOM 1048 C CA . LEU A 1 129 ? 27.541 -14.788 -43.046 1.00 76.88 129 LEU A CA 1
ATOM 1049 C C . LEU A 1 129 ? 27.184 -13.355 -42.623 1.00 76.88 129 LEU A C 1
ATOM 1051 O O . LEU A 1 129 ? 26.843 -13.139 -41.462 1.00 76.88 129 LEU A O 1
ATOM 1055 N N . LYS A 1 130 ? 27.145 -12.402 -43.566 1.00 82.31 130 LYS A N 1
ATOM 1056 C CA . LYS A 1 130 ? 26.720 -11.014 -43.300 1.00 82.31 130 LYS A CA 1
ATOM 1057 C C . LYS A 1 130 ? 25.254 -10.900 -42.868 1.00 82.31 130 LYS A C 1
ATOM 1059 O O . LYS A 1 130 ? 24.934 -10.102 -41.990 1.00 82.31 130 LYS A O 1
ATOM 1064 N N . LYS A 1 131 ? 24.361 -11.696 -43.464 1.00 79.38 131 LYS A N 1
ATOM 1065 C CA . LYS A 1 131 ? 22.937 -11.727 -43.094 1.00 79.38 131 LYS A CA 1
ATOM 1066 C C . LYS A 1 131 ? 22.753 -12.287 -41.680 1.00 79.38 131 LYS A C 1
ATOM 1068 O O . LYS A 1 131 ? 21.995 -11.722 -40.898 1.00 79.38 131 LYS A O 1
ATOM 1073 N N . SER A 1 132 ? 23.496 -13.339 -41.328 1.00 74.75 132 SER A N 1
ATOM 1074 C CA . SER A 1 132 ? 23.469 -13.937 -39.987 1.00 74.75 132 SER A CA 1
ATOM 1075 C C . SER A 1 132 ? 24.043 -13.009 -38.906 1.00 74.75 132 SER A C 1
ATOM 1077 O O . SER A 1 132 ? 23.471 -12.915 -37.822 1.00 74.75 132 SER A O 1
ATOM 1079 N N . SER A 1 133 ? 25.107 -12.250 -39.207 1.00 79.50 133 SER A N 1
ATOM 1080 C CA . SER A 1 133 ? 25.679 -11.277 -38.265 1.00 79.50 133 SER A CA 1
ATOM 1081 C C . SER A 1 133 ? 24.772 -10.066 -38.036 1.00 79.50 133 SER A C 1
ATOM 1083 O O . SER A 1 133 ? 24.673 -9.590 -36.909 1.00 79.50 133 SER A O 1
ATOM 1085 N N . ALA A 1 134 ? 24.082 -9.586 -39.078 1.00 77.94 134 ALA A N 1
ATOM 1086 C CA . ALA A 1 134 ? 23.125 -8.486 -38.953 1.00 77.94 134 ALA A CA 1
ATOM 1087 C C . ALA A 1 134 ? 21.891 -8.881 -38.120 1.00 77.94 134 ALA A C 1
ATOM 1089 O O . ALA A 1 134 ? 21.460 -8.106 -37.272 1.00 77.94 134 ALA A O 1
ATOM 1090 N N . ARG A 1 135 ? 21.369 -10.107 -38.296 1.00 75.31 135 ARG A N 1
ATOM 1091 C CA . ARG A 1 135 ? 20.239 -10.624 -37.498 1.00 75.31 135 ARG A CA 1
ATOM 1092 C C . ARG A 1 135 ? 20.564 -10.739 -36.015 1.00 75.31 135 ARG A C 1
ATOM 1094 O O . ARG A 1 135 ? 19.807 -10.237 -35.195 1.00 75.31 135 ARG A O 1
ATOM 1101 N N . ARG A 1 136 ? 21.723 -11.315 -35.679 1.00 76.06 136 ARG A N 1
ATOM 1102 C CA . ARG A 1 136 ? 22.149 -11.485 -34.281 1.00 76.06 136 ARG A CA 1
ATOM 1103 C C . ARG A 1 136 ? 22.281 -10.143 -33.549 1.00 76.06 136 ARG A C 1
ATOM 1105 O O . ARG A 1 136 ? 21.881 -10.041 -32.397 1.00 76.06 136 ARG A O 1
ATOM 1112 N N . SER A 1 137 ? 22.798 -9.113 -34.224 1.00 80.38 137 SER A N 1
ATOM 1113 C CA . SER A 1 137 ? 22.936 -7.772 -33.640 1.00 80.38 137 SER A CA 1
ATOM 1114 C C . SER A 1 137 ? 21.587 -7.083 -33.402 1.00 80.38 137 SER A C 1
ATOM 1116 O O . SER A 1 137 ? 21.419 -6.408 -32.385 1.00 80.38 137 SER A O 1
ATOM 1118 N N . GLU A 1 138 ? 20.621 -7.255 -34.306 1.00 75.31 138 GLU A N 1
ATOM 1119 C CA . GLU A 1 138 ? 19.279 -6.686 -34.145 1.00 75.31 138 GLU A CA 1
ATOM 1120 C C . GLU A 1 138 ? 18.472 -7.422 -33.064 1.00 75.31 138 GLU A C 1
ATOM 1122 O O . GLU A 1 138 ? 17.859 -6.777 -32.213 1.00 75.31 138 GLU A O 1
ATOM 1127 N N . GLU A 1 139 ? 18.545 -8.754 -33.008 1.00 77.19 139 GLU A N 1
ATOM 1128 C CA . GLU A 1 139 ? 17.929 -9.554 -31.939 1.00 77.19 139 GLU A CA 1
ATOM 1129 C C . GLU A 1 139 ? 18.470 -9.178 -30.551 1.00 77.19 139 GLU A C 1
ATOM 1131 O O . GLU A 1 139 ? 17.704 -9.045 -29.595 1.00 77.19 139 GLU A O 1
ATOM 1136 N N . GLU A 1 140 ? 19.777 -8.937 -30.434 1.00 79.25 140 GLU A N 1
ATOM 1137 C CA . GLU A 1 140 ? 20.409 -8.525 -29.180 1.00 79.25 140 GLU A CA 1
ATOM 1138 C C . GLU A 1 140 ? 19.973 -7.112 -28.749 1.00 79.25 140 GLU A C 1
ATOM 1140 O O . GLU A 1 140 ? 19.635 -6.904 -27.580 1.00 79.25 140 GLU A O 1
ATOM 1145 N N . ARG A 1 141 ? 19.849 -6.160 -29.692 1.00 79.19 141 ARG A N 1
ATOM 1146 C CA . ARG A 1 141 ? 19.291 -4.817 -29.422 1.00 79.19 141 ARG A CA 1
ATOM 1147 C C . ARG A 1 141 ? 17.832 -4.873 -28.979 1.00 79.19 141 ARG A C 1
ATOM 1149 O O . ARG A 1 141 ? 17.438 -4.135 -28.073 1.00 79.19 141 ARG A O 1
ATOM 1156 N N . ILE A 1 142 ? 17.020 -5.723 -29.607 1.00 76.06 142 ILE A N 1
ATOM 1157 C CA . ILE A 1 142 ? 15.602 -5.885 -29.260 1.00 76.06 142 ILE A CA 1
ATOM 1158 C C . ILE A 1 142 ? 15.469 -6.530 -27.874 1.00 76.06 142 ILE A C 1
ATOM 1160 O O . ILE A 1 142 ? 14.715 -6.029 -27.036 1.00 76.06 142 ILE A O 1
ATOM 1164 N N . ARG A 1 143 ? 16.257 -7.573 -27.585 1.00 78.94 143 ARG A N 1
ATOM 1165 C CA . ARG A 1 143 ? 16.301 -8.229 -26.270 1.00 78.94 143 ARG A CA 1
ATOM 1166 C C . ARG A 1 143 ? 16.736 -7.266 -25.164 1.00 78.94 143 ARG A C 1
ATOM 1168 O O . ARG A 1 143 ? 16.129 -7.263 -24.095 1.00 78.94 143 ARG A O 1
ATOM 1175 N N . GLN A 1 144 ? 17.736 -6.423 -25.419 1.00 77.81 144 GLN A N 1
ATOM 1176 C CA . GLN A 1 144 ? 18.206 -5.425 -24.457 1.00 77.81 144 GLN A CA 1
ATOM 1177 C C . GLN A 1 144 ? 17.133 -4.363 -24.161 1.00 77.81 144 GLN A C 1
ATOM 1179 O O . GLN A 1 144 ? 16.911 -4.026 -22.999 1.00 77.81 144 GLN A O 1
ATOM 1184 N N . LYS A 1 145 ? 16.401 -3.893 -25.183 1.00 75.44 145 LYS A N 1
ATOM 1185 C CA . LYS A 1 145 ? 15.267 -2.968 -25.000 1.00 75.44 145 LYS A CA 1
ATOM 1186 C C . LYS A 1 145 ? 14.116 -3.598 -24.211 1.00 75.44 145 LYS A C 1
ATOM 1188 O O . LYS A 1 145 ? 13.558 -2.950 -23.332 1.00 75.44 145 LYS A O 1
ATOM 1193 N N . GLN A 1 146 ? 13.778 -4.860 -24.479 1.00 72.81 146 GLN A N 1
ATOM 1194 C CA . GLN A 1 146 ? 12.727 -5.563 -23.734 1.00 72.81 146 GLN A CA 1
ATOM 1195 C C . GLN A 1 146 ? 13.121 -5.847 -22.276 1.00 72.81 146 GLN A C 1
ATOM 1197 O O . GLN A 1 146 ? 12.275 -5.759 -21.389 1.00 72.81 146 GLN A O 1
ATOM 1202 N N . ALA A 1 147 ? 14.395 -6.148 -22.008 1.00 68.38 147 ALA A N 1
ATOM 1203 C CA . ALA A 1 147 ? 14.901 -6.319 -20.646 1.00 68.38 147 ALA A CA 1
ATOM 1204 C C . ALA A 1 147 ? 14.869 -5.003 -19.846 1.00 68.38 147 ALA A C 1
ATOM 1206 O O . ALA A 1 147 ? 14.489 -5.016 -18.678 1.00 68.38 147 ALA A O 1
ATOM 1207 N N . ALA A 1 148 ? 15.186 -3.871 -20.485 1.00 70.12 148 ALA A N 1
ATOM 1208 C CA . ALA A 1 148 ? 15.113 -2.550 -19.860 1.00 70.12 148 ALA A CA 1
ATOM 1209 C C . ALA A 1 148 ? 13.673 -2.138 -19.498 1.00 70.12 148 ALA A C 1
ATOM 1211 O O . ALA A 1 148 ? 13.462 -1.590 -18.422 1.00 70.12 148 ALA A O 1
ATOM 1212 N N . LEU A 1 149 ? 12.676 -2.459 -20.339 1.00 58.69 149 LEU A N 1
ATOM 1213 C CA . LEU A 1 149 ? 11.261 -2.214 -20.014 1.00 58.69 149 LEU A CA 1
ATOM 1214 C C . LEU A 1 149 ? 10.717 -3.145 -18.916 1.00 58.69 149 LEU A C 1
ATOM 1216 O O . LEU A 1 149 ? 9.849 -2.742 -18.151 1.00 58.69 149 LEU A O 1
ATOM 1220 N N . ARG A 1 150 ? 11.218 -4.383 -18.797 1.00 59.16 150 ARG A N 1
ATOM 1221 C CA . ARG A 1 150 ? 10.802 -5.296 -17.713 1.00 59.16 150 ARG A CA 1
ATOM 1222 C C . ARG A 1 150 ? 11.371 -4.924 -16.342 1.00 59.16 150 ARG A C 1
ATOM 1224 O O . ARG A 1 150 ? 10.775 -5.291 -15.336 1.00 59.16 150 ARG A O 1
ATOM 1231 N N . GLY A 1 151 ? 12.495 -4.208 -16.292 1.00 46.00 151 GLY A N 1
ATOM 1232 C CA . GLY A 1 151 ? 13.095 -3.734 -15.040 1.00 46.00 151 GLY A CA 1
ATOM 1233 C C . GLY A 1 151 ? 12.308 -2.614 -14.349 1.00 46.00 151 GLY A C 1
ATOM 1234 O O . GLY A 1 151 ? 12.536 -2.357 -13.173 1.00 46.00 151 GLY A O 1
ATOM 1235 N N . THR A 1 152 ? 11.373 -1.963 -15.049 1.00 50.06 152 THR A N 1
ATOM 1236 C CA . THR A 1 152 ? 10.576 -0.846 -14.514 1.00 50.06 152 THR A CA 1
ATOM 1237 C C . THR A 1 152 ? 9.191 -1.254 -13.998 1.00 50.06 152 THR A C 1
ATOM 1239 O O . THR A 1 152 ? 8.537 -0.453 -13.340 1.00 50.06 152 THR A O 1
ATOM 1242 N N . ASP A 1 153 ? 8.744 -2.492 -14.241 1.00 44.47 153 ASP A N 1
ATOM 1243 C CA . ASP A 1 153 ? 7.408 -2.977 -13.841 1.00 44.47 153 ASP A CA 1
ATOM 1244 C C . ASP A 1 153 ? 7.363 -3.630 -12.442 1.00 44.47 153 ASP A C 1
ATOM 1246 O O . ASP A 1 153 ? 6.286 -3.955 -11.945 1.00 44.47 153 ASP A O 1
ATOM 1250 N N . THR A 1 154 ? 8.503 -3.796 -11.761 1.00 42.31 154 THR A N 1
ATOM 1251 C CA . THR A 1 154 ? 8.562 -4.336 -10.385 1.00 42.31 154 THR A CA 1
ATOM 1252 C C . THR A 1 154 ? 8.305 -3.293 -9.292 1.00 42.31 154 THR A C 1
ATOM 1254 O O . THR A 1 154 ? 8.313 -3.637 -8.114 1.00 42.31 154 THR A O 1
ATOM 1257 N N . GLN A 1 155 ? 8.031 -2.036 -9.656 1.00 38.28 155 GLN A N 1
ATOM 1258 C CA . GLN A 1 155 ? 7.525 -1.005 -8.744 1.00 38.28 155 GLN A CA 1
ATOM 1259 C C . GLN A 1 155 ? 6.235 -0.383 -9.291 1.00 38.28 155 GLN A C 1
ATOM 1261 O O . GLN A 1 155 ? 6.198 0.761 -9.734 1.00 38.28 155 GLN A O 1
ATOM 1266 N N . ARG A 1 156 ? 5.138 -1.141 -9.240 1.00 33.81 156 ARG A N 1
ATOM 1267 C CA . ARG A 1 156 ? 3.804 -0.545 -9.109 1.00 33.81 156 ARG A CA 1
ATOM 1268 C C . ARG A 1 156 ? 3.268 -0.903 -7.730 1.00 33.81 156 ARG A C 1
ATOM 1270 O O . ARG A 1 156 ? 3.055 -2.093 -7.490 1.00 33.81 156 ARG A O 1
ATOM 1277 N N . PRO A 1 157 ? 3.037 0.071 -6.836 1.00 36.06 157 PRO A N 1
ATOM 1278 C CA . PRO A 1 157 ? 2.271 -0.202 -5.637 1.00 36.06 157 PRO A CA 1
ATOM 1279 C C . PRO A 1 157 ? 0.845 -0.556 -6.071 1.00 36.06 157 PRO A C 1
ATOM 1281 O O . PRO A 1 157 ? 0.263 0.070 -6.963 1.00 36.06 157 PRO A O 1
ATOM 1284 N N . ALA A 1 158 ? 0.314 -1.623 -5.487 1.00 32.75 158 ALA A N 1
ATOM 1285 C CA . ALA A 1 158 ? -1.069 -2.021 -5.655 1.00 32.75 158 ALA A CA 1
ATOM 1286 C C . ALA A 1 158 ? -1.964 -0.907 -5.094 1.00 32.75 158 ALA A C 1
ATOM 1288 O O . ALA A 1 158 ? -1.960 -0.629 -3.901 1.00 32.75 158 ALA A O 1
ATOM 1289 N N . TYR A 1 159 ? -2.711 -0.247 -5.974 1.00 32.06 159 TYR A N 1
ATOM 1290 C CA . TYR A 1 159 ? -3.688 0.765 -5.597 1.00 32.06 159 TYR A CA 1
ATOM 1291 C C . TYR A 1 159 ? -4.950 0.067 -5.076 1.00 32.06 159 TYR A C 1
ATOM 1293 O O . TYR A 1 159 ? -5.760 -0.433 -5.857 1.00 32.06 159 TYR A O 1
ATOM 1301 N N . SER A 1 160 ? -5.113 0.013 -3.755 1.00 33.16 160 SER A N 1
ATOM 1302 C CA . SER A 1 160 ? -6.375 -0.346 -3.108 1.00 33.16 160 SER A CA 1
ATOM 1303 C C . SER A 1 160 ? -7.222 0.913 -2.933 1.00 33.16 160 SER A C 1
ATOM 1305 O O . SER A 1 160 ? -6.886 1.800 -2.149 1.00 33.16 160 SER A O 1
ATOM 1307 N N . GLY A 1 161 ? -8.324 0.998 -3.676 1.00 36.50 161 GLY A N 1
ATOM 1308 C CA . GLY A 1 161 ? -9.331 2.032 -3.477 1.00 36.50 161 GLY A CA 1
ATOM 1309 C C . GLY A 1 161 ? -10.067 1.840 -2.150 1.00 36.50 161 GLY A C 1
ATOM 1310 O O . GLY A 1 161 ? -10.542 0.745 -1.860 1.00 36.50 161 GLY A O 1
ATOM 1311 N N . ALA A 1 162 ? -10.212 2.919 -1.381 1.00 30.34 162 ALA A N 1
ATOM 1312 C CA . ALA A 1 162 ? -11.103 2.982 -0.230 1.00 30.34 162 ALA A CA 1
ATOM 1313 C C . ALA A 1 162 ? -12.073 4.156 -0.401 1.00 30.34 162 ALA A C 1
ATOM 1315 O O . ALA A 1 162 ? -11.699 5.327 -0.370 1.00 30.34 162 ALA A O 1
ATOM 1316 N N . THR A 1 163 ? -13.336 3.806 -0.614 1.00 31.86 163 THR A N 1
ATOM 1317 C CA . THR A 1 163 ? -14.493 4.679 -0.439 1.00 31.86 163 THR A CA 1
ATOM 1318 C C . THR A 1 163 ? -14.798 4.830 1.050 1.00 31.86 163 THR A C 1
ATOM 1320 O O . THR A 1 163 ? -14.728 3.859 1.798 1.00 31.86 163 THR A O 1
ATOM 1323 N N . THR A 1 164 ? -15.165 6.050 1.430 1.00 34.22 164 THR A N 1
ATOM 1324 C CA . THR A 1 164 ? -15.792 6.495 2.686 1.00 34.22 164 THR A CA 1
ATOM 1325 C C . THR A 1 164 ? -16.533 5.412 3.485 1.00 34.22 164 THR A C 1
ATOM 1327 O O . THR A 1 164 ? -17.487 4.820 2.977 1.00 34.22 164 THR A O 1
ATOM 1330 N N . ALA A 1 165 ? -16.155 5.228 4.753 1.00 33.41 165 ALA A N 1
ATOM 1331 C CA . ALA A 1 165 ? -16.916 4.467 5.740 1.00 33.41 165 ALA A CA 1
ATOM 1332 C C . ALA A 1 165 ? -17.393 5.412 6.852 1.00 33.41 165 ALA A C 1
ATOM 1334 O O . ALA A 1 165 ? -16.586 6.017 7.556 1.00 33.41 165 ALA A O 1
ATOM 1335 N N . GLU A 1 166 ? -18.716 5.543 6.949 1.00 31.53 166 GLU A N 1
ATOM 1336 C CA . GLU A 1 166 ? -19.431 6.147 8.071 1.00 31.53 166 GLU A CA 1
ATOM 1337 C C . GLU A 1 166 ? -19.338 5.263 9.321 1.00 31.53 166 GLU A C 1
ATOM 1339 O O . GLU A 1 166 ? -19.237 4.035 9.247 1.00 31.53 166 GLU A O 1
ATOM 1344 N N . GLU A 1 167 ? -19.407 5.928 10.471 1.00 43.75 167 GLU A N 1
ATOM 1345 C CA . GLU A 1 167 ? -19.507 5.357 11.808 1.00 43.75 167 GLU A CA 1
ATOM 1346 C C . GLU A 1 167 ? -20.691 4.385 11.931 1.00 43.75 167 GLU A C 1
ATOM 1348 O O . GLU A 1 167 ? -21.828 4.702 11.587 1.00 43.75 167 GLU A O 1
ATOM 1353 N N . GLY A 1 168 ? -20.432 3.195 12.471 1.00 39.50 168 GLY A N 1
ATOM 1354 C CA . GLY A 1 168 ? -21.464 2.190 12.709 1.00 39.50 168 GLY A CA 1
ATOM 1355 C C . GLY A 1 168 ? -20.948 1.049 13.571 1.00 39.50 168 GLY A C 1
ATOM 1356 O O . GLY A 1 168 ? -20.800 -0.073 13.096 1.00 39.50 168 GLY A O 1
ATOM 1357 N N . GLY A 1 169 ? -20.638 1.329 14.839 1.00 41.81 169 GLY A N 1
ATOM 1358 C CA . GLY A 1 169 ? -20.563 0.265 15.837 1.00 41.81 169 GLY A CA 1
ATOM 1359 C C . GLY A 1 169 ? -21.981 -0.242 16.087 1.00 41.81 169 GLY A C 1
ATOM 1360 O O . GLY A 1 169 ? -22.774 0.493 16.668 1.00 41.81 169 GLY A O 1
ATOM 1361 N N . SER A 1 170 ? -22.321 -1.444 15.606 1.00 48.06 170 SER A N 1
ATOM 1362 C CA . SER A 1 170 ? -23.647 -2.028 15.854 1.00 48.06 170 SER A CA 1
ATOM 1363 C C . SER A 1 170 ? -23.818 -2.214 17.361 1.00 48.06 170 SER A C 1
ATOM 1365 O O . SER A 1 170 ? -23.007 -2.904 17.981 1.00 48.06 170 SER A O 1
ATOM 1367 N N . GLY A 1 171 ? -24.840 -1.597 17.953 1.00 54.16 171 GLY A N 1
ATOM 1368 C CA . GLY A 1 171 ? -25.017 -1.520 19.409 1.00 54.16 171 GLY A CA 1
ATOM 1369 C C . GLY A 1 171 ? -25.265 -2.865 20.102 1.00 54.16 171 GLY A C 1
ATOM 1370 O O . GLY A 1 171 ? -25.231 -2.925 21.329 1.00 54.16 171 GLY A O 1
ATOM 1371 N N . LEU A 1 172 ? -25.493 -3.935 19.333 1.00 60.97 172 LEU A N 1
ATOM 1372 C CA . LEU A 1 172 ? -25.778 -5.269 19.855 1.00 60.97 172 LEU A CA 1
ATOM 1373 C C . LEU A 1 172 ? -24.509 -6.081 20.162 1.00 60.97 172 LEU A C 1
ATOM 1375 O O . LEU A 1 172 ? -24.476 -6.807 21.149 1.00 60.97 172 LEU A O 1
ATOM 1379 N N . ILE A 1 173 ? -23.452 -5.932 19.355 1.00 58.44 173 ILE A N 1
ATOM 1380 C CA . ILE A 1 173 ? -22.216 -6.714 19.495 1.00 58.44 173 ILE A CA 1
ATOM 1381 C C . ILE A 1 173 ? -21.079 -5.797 19.930 1.00 58.44 173 ILE A C 1
ATOM 1383 O O . ILE A 1 173 ? -20.575 -4.976 19.161 1.00 58.44 173 ILE A O 1
ATOM 1387 N N . LYS A 1 174 ? -20.660 -5.960 21.183 1.00 63.34 174 LYS A N 1
ATOM 1388 C CA . LYS A 1 174 ? -19.493 -5.277 21.741 1.00 63.34 174 LYS A CA 1
ATOM 1389 C C . LYS A 1 174 ? -18.203 -5.908 21.202 1.00 63.34 174 LYS A C 1
ATOM 1391 O O . LYS A 1 174 ? -18.119 -7.123 21.082 1.00 63.34 174 LYS A O 1
ATOM 1396 N N . GLY A 1 175 ? -17.216 -5.070 20.875 1.00 57.19 175 GLY A N 1
ATOM 1397 C CA . GLY A 1 175 ? -15.835 -5.505 20.616 1.00 57.19 175 GLY A CA 1
ATOM 1398 C C . GLY A 1 175 ? -15.523 -6.059 19.226 1.00 57.19 175 GLY A C 1
ATOM 1399 O O . GLY A 1 175 ? -14.530 -6.764 19.060 1.00 57.19 175 GLY A O 1
ATOM 1400 N N . LEU A 1 176 ? -16.335 -5.750 18.214 1.00 65.56 176 LEU A N 1
ATOM 1401 C CA . LEU A 1 176 ? -15.991 -6.067 16.827 1.00 65.56 176 LEU A CA 1
ATOM 1402 C C . LEU A 1 176 ? -14.772 -5.235 16.386 1.00 65.56 176 LEU A C 1
ATOM 1404 O O . LEU A 1 176 ? -14.808 -4.005 16.504 1.00 65.56 176 LEU A O 1
ATOM 1408 N N . LYS A 1 177 ? -13.727 -5.889 15.854 1.00 63.25 177 LYS A N 1
ATOM 1409 C CA . LYS A 1 177 ? -12.507 -5.224 15.377 1.00 63.25 177 LYS A CA 1
ATOM 1410 C C . LYS A 1 177 ? -12.892 -4.132 14.396 1.00 63.25 177 LYS A C 1
ATOM 1412 O O . LYS A 1 177 ? -13.437 -4.403 13.323 1.00 63.25 177 LYS A O 1
ATOM 1417 N N . LYS A 1 178 ? -12.565 -2.882 14.730 1.00 60.03 178 LYS A N 1
ATOM 1418 C CA . LYS A 1 178 ? -12.609 -1.803 13.742 1.00 60.03 178 LYS A CA 1
ATOM 1419 C C . LYS A 1 178 ? -11.641 -2.186 12.634 1.00 60.03 178 LYS A C 1
ATOM 1421 O O . LYS A 1 178 ? -10.448 -2.340 12.895 1.00 60.03 178 LYS A O 1
ATOM 1426 N N . VAL A 1 179 ? -12.149 -2.338 11.413 1.00 57.12 179 VAL A N 1
ATOM 1427 C CA . VAL A 1 179 ? -11.312 -2.480 10.221 1.00 57.12 179 VAL A CA 1
ATOM 1428 C C . VAL A 1 179 ? -10.437 -1.232 10.169 1.00 57.12 179 VAL A C 1
ATOM 1430 O O . VAL A 1 179 ? -10.893 -0.155 9.791 1.00 57.12 179 VAL A O 1
ATOM 1433 N N . LYS A 1 180 ? -9.198 -1.348 10.656 1.00 50.31 180 LYS A N 1
ATOM 1434 C CA . LYS A 1 180 ? -8.204 -0.290 10.550 1.00 50.31 180 LYS A CA 1
ATOM 1435 C C . LYS A 1 180 ? -7.876 -0.195 9.073 1.00 50.31 180 LYS A C 1
ATOM 1437 O O . LYS A 1 180 ? -7.102 -1.000 8.562 1.00 50.31 180 LYS A O 1
ATOM 1442 N N . THR A 1 181 ? -8.499 0.758 8.389 1.00 53.06 181 THR A N 1
ATOM 1443 C CA . THR A 1 181 ? -8.018 1.213 7.091 1.00 53.06 181 THR A CA 1
ATOM 1444 C C . THR A 1 181 ? -6.535 1.525 7.284 1.00 53.06 181 THR A C 1
ATOM 1446 O O . THR A 1 181 ? -6.226 2.340 8.161 1.00 53.06 181 THR A O 1
ATOM 1449 N N . PRO A 1 182 ? -5.610 0.840 6.588 1.00 62.12 182 PRO A N 1
ATOM 1450 C CA . PRO A 1 182 ? -4.199 1.170 6.706 1.00 62.12 182 PRO A CA 1
ATOM 1451 C C . PRO A 1 182 ? -4.052 2.655 6.384 1.00 62.12 182 PRO A C 1
ATOM 1453 O O . PRO A 1 182 ? -4.675 3.143 5.435 1.00 62.12 182 PRO A O 1
ATOM 1456 N N . GLU A 1 183 ? -3.315 3.384 7.225 1.00 66.25 183 GLU A N 1
ATOM 1457 C CA . GLU A 1 183 ? -3.094 4.807 6.988 1.00 66.25 183 GLU A CA 1
ATOM 1458 C C . GLU A 1 183 ? -2.561 4.976 5.561 1.00 66.25 183 GLU A C 1
ATOM 1460 O O . GLU A 1 183 ? -1.670 4.219 5.161 1.00 66.25 183 GLU A O 1
ATOM 1465 N N . PRO A 1 184 ? -3.127 5.905 4.768 1.00 76.56 184 PRO A N 1
ATOM 1466 C CA . PRO A 1 184 ? -2.662 6.125 3.409 1.00 76.56 184 PRO A CA 1
ATOM 1467 C C . PRO A 1 184 ? -1.157 6.382 3.453 1.00 76.56 184 PRO A C 1
ATOM 1469 O O . PRO A 1 184 ? -0.695 7.183 4.272 1.00 76.56 184 PRO A O 1
ATOM 1472 N N . GLU A 1 185 ? -0.398 5.679 2.605 1.00 70.88 185 GLU A N 1
ATOM 1473 C CA . GLU A 1 185 ? 1.051 5.855 2.534 1.00 70.88 185 GLU A CA 1
ATOM 1474 C C . GLU A 1 185 ? 1.349 7.349 2.403 1.00 70.88 185 GLU A C 1
ATOM 1476 O O . GLU A 1 185 ? 0.818 8.034 1.521 1.00 70.88 185 GLU A O 1
ATOM 1481 N N . LYS A 1 186 ? 2.139 7.876 3.346 1.00 75.38 186 LYS A N 1
ATOM 1482 C CA . LYS A 1 186 ? 2.497 9.293 3.353 1.00 75.38 186 LYS A CA 1
ATOM 1483 C C . LYS A 1 186 ? 3.110 9.631 1.990 1.00 75.38 186 LYS A C 1
ATOM 1485 O O . LYS A 1 186 ? 3.878 8.815 1.474 1.00 75.38 186 LYS A O 1
ATOM 1490 N N . PRO A 1 187 ? 2.797 10.806 1.409 1.00 84.94 187 PRO A N 1
ATOM 1491 C CA . PRO A 1 187 ? 3.447 11.255 0.187 1.00 84.94 187 PRO A CA 1
ATOM 1492 C C . PRO A 1 187 ? 4.957 11.056 0.290 1.00 84.94 187 PRO A C 1
ATOM 1494 O O . PRO A 1 187 ? 5.542 11.375 1.327 1.00 84.94 187 PRO A O 1
ATOM 1497 N N . TYR A 1 188 ? 5.557 10.486 -0.758 1.00 82.19 188 TYR A N 1
ATOM 1498 C CA . TYR A 1 188 ? 6.980 10.165 -0.773 1.00 82.19 188 TYR A CA 1
ATOM 1499 C C . TYR A 1 188 ? 7.799 11.405 -0.412 1.00 82.19 188 TYR A C 1
ATOM 1501 O O . TYR A 1 188 ? 7.800 12.394 -1.149 1.00 82.19 188 TYR A O 1
ATOM 1509 N N . ASP A 1 189 ? 8.479 11.338 0.730 1.00 84.94 189 ASP A N 1
ATOM 1510 C CA . ASP A 1 189 ? 9.374 12.386 1.190 1.00 84.94 189 ASP A CA 1
ATOM 1511 C C . ASP A 1 189 ? 10.811 12.024 0.786 1.00 84.94 189 ASP A C 1
ATOM 1513 O O . ASP A 1 189 ? 11.387 11.097 1.367 1.00 84.94 189 ASP A O 1
ATOM 1517 N N . PRO A 1 190 ? 11.418 12.733 -0.186 1.00 85.25 190 PRO A N 1
ATOM 1518 C CA . PRO A 1 190 ? 12.786 12.462 -0.621 1.00 85.25 190 PRO A CA 1
ATOM 1519 C C . PRO A 1 190 ? 13.825 12.660 0.490 1.00 85.25 190 PRO A C 1
ATOM 1521 O O . PRO A 1 190 ? 14.934 12.144 0.371 1.00 85.25 190 PRO A O 1
ATOM 1524 N N . PHE A 1 191 ? 13.481 13.385 1.559 1.00 78.50 191 PHE A N 1
ATOM 1525 C CA . PHE A 1 191 ? 14.355 13.624 2.702 1.00 78.50 191 PHE A CA 1
ATOM 1526 C C . PHE A 1 191 ? 14.010 12.751 3.913 1.00 78.50 191 PHE A C 1
ATOM 1528 O O . PHE A 1 191 ? 14.673 12.857 4.943 1.00 78.50 191 PHE A O 1
ATOM 1535 N N . GLY A 1 192 ? 12.995 11.884 3.818 1.00 78.12 192 GLY A N 1
ATOM 1536 C CA . GLY A 1 192 ? 12.630 10.960 4.895 1.00 78.12 192 GLY A CA 1
ATOM 1537 C C . GLY A 1 192 ? 12.357 11.653 6.237 1.00 78.12 192 GLY A C 1
ATOM 1538 O O . GLY A 1 192 ? 12.725 11.127 7.284 1.00 78.12 192 GLY A O 1
ATOM 1539 N N . GLY A 1 193 ? 11.764 12.848 6.216 1.00 75.38 193 GLY A N 1
ATOM 1540 C CA . GLY A 1 193 ? 11.491 13.673 7.390 1.00 75.38 193 GLY A CA 1
ATOM 1541 C C . GLY A 1 193 ? 12.625 14.620 7.792 1.00 75.38 193 GLY A C 1
ATOM 1542 O O . GLY A 1 193 ? 12.451 15.392 8.738 1.00 75.38 193 GLY A O 1
ATOM 1543 N N . MET A 1 194 ? 13.769 14.607 7.096 1.00 75.81 194 MET A N 1
ATOM 1544 C CA . MET A 1 194 ? 14.851 15.562 7.338 1.00 75.81 194 MET A CA 1
ATOM 1545 C C . MET A 1 194 ? 14.495 16.919 6.737 1.00 75.81 194 MET A C 1
ATOM 1547 O O . MET A 1 194 ? 14.450 17.104 5.524 1.00 75.81 194 MET A O 1
ATOM 1551 N N . VAL A 1 195 ? 14.272 17.903 7.600 1.00 79.56 195 VAL A N 1
ATOM 1552 C CA . VAL A 1 195 ? 14.058 19.285 7.172 1.00 79.56 195 VAL A CA 1
ATOM 1553 C C . VAL A 1 195 ? 15.414 19.997 7.166 1.00 79.56 195 VAL A C 1
ATOM 1555 O O . VAL A 1 195 ? 16.047 20.072 8.224 1.00 79.56 195 VAL A O 1
ATOM 1558 N N . PRO A 1 196 ? 15.876 20.539 6.022 1.00 75.50 196 PRO A N 1
ATOM 1559 C CA . PRO A 1 196 ? 17.114 21.308 5.969 1.00 75.50 196 PRO A CA 1
ATOM 1560 C C . PRO A 1 196 ? 17.107 22.427 7.013 1.00 75.50 196 PRO A C 1
ATOM 1562 O O . PRO A 1 196 ? 16.106 23.123 7.177 1.00 75.50 196 PRO A O 1
ATOM 1565 N N . ASN A 1 197 ? 18.221 22.601 7.726 1.00 73.19 197 ASN A N 1
ATOM 1566 C CA . ASN A 1 197 ? 18.400 23.641 8.746 1.00 73.19 197 ASN A CA 1
ATOM 1567 C C . ASN A 1 197 ? 17.451 23.564 9.960 1.00 73.19 197 ASN A C 1
ATOM 1569 O O . ASN A 1 197 ? 17.455 24.478 10.791 1.00 73.19 197 ASN A O 1
ATOM 1573 N N . LYS A 1 198 ? 16.679 22.486 10.127 1.00 81.94 198 LYS A N 1
ATOM 1574 C CA . LYS A 1 198 ? 15.954 22.228 11.374 1.00 81.94 198 LYS A CA 1
ATOM 1575 C C . LYS A 1 198 ? 16.909 21.602 12.391 1.00 81.94 198 LYS A C 1
ATOM 1577 O O . LYS A 1 198 ? 17.642 20.675 12.066 1.00 81.94 198 LYS A O 1
ATOM 1582 N N . ARG A 1 199 ? 16.903 22.128 13.615 1.00 79.69 199 ARG A N 1
ATOM 1583 C CA . ARG A 1 199 ? 17.598 21.548 14.771 1.00 79.69 199 ARG A CA 1
ATOM 1584 C C . ARG A 1 199 ? 16.544 21.136 15.800 1.00 79.69 199 ARG A C 1
ATOM 1586 O O . ARG A 1 199 ? 15.496 21.778 15.870 1.00 79.69 199 ARG A O 1
ATOM 1593 N N . ASP A 1 200 ? 16.811 20.085 16.567 1.00 80.69 200 ASP A N 1
ATOM 1594 C CA . ASP A 1 200 ? 15.794 19.468 17.432 1.00 80.69 200 ASP A CA 1
ATOM 1595 C C . ASP A 1 200 ? 15.553 20.248 18.730 1.00 80.69 200 ASP A C 1
ATOM 1597 O O . ASP A 1 200 ? 14.412 20.399 19.160 1.00 80.69 200 ASP A O 1
ATOM 1601 N N . TYR A 1 201 ? 16.611 20.816 19.312 1.00 81.56 201 TYR A N 1
ATOM 1602 C CA . TYR A 1 201 ? 16.559 21.401 20.658 1.00 81.56 201 TYR A CA 1
ATOM 1603 C C . TYR A 1 201 ? 16.560 22.931 20.690 1.00 81.56 201 TYR A C 1
ATOM 1605 O O . TYR A 1 201 ? 16.251 23.536 21.714 1.00 81.56 201 TYR A O 1
ATOM 1613 N N . TYR A 1 202 ? 16.917 23.588 19.586 1.00 85.12 202 TYR A N 1
ATOM 1614 C CA . TYR A 1 202 ? 16.987 25.044 19.531 1.00 85.12 202 TYR A CA 1
ATOM 1615 C C . TYR A 1 202 ? 16.667 25.578 18.140 1.00 85.12 202 TYR A C 1
ATOM 1617 O O . TYR A 1 202 ? 16.920 24.942 17.121 1.00 85.12 202 TYR A O 1
ATOM 1625 N N . THR A 1 203 ? 16.145 26.799 18.090 1.00 87.75 203 THR A N 1
ATOM 1626 C CA . THR A 1 203 ? 15.900 27.513 16.837 1.00 87.75 203 THR A CA 1
ATOM 1627 C C . THR A 1 203 ? 16.942 28.600 16.662 1.00 87.75 203 THR A C 1
ATOM 1629 O O . THR A 1 203 ? 17.060 29.500 17.500 1.00 87.75 203 THR A O 1
ATOM 1632 N N . LEU A 1 204 ? 17.683 28.535 15.563 1.00 88.44 204 LEU A N 1
ATOM 1633 C CA . LEU A 1 204 ? 18.616 29.586 15.195 1.00 88.44 204 LEU A CA 1
ATOM 1634 C C . LEU A 1 204 ? 17.847 30.771 14.602 1.00 88.44 204 LEU A C 1
ATOM 1636 O O . LEU A 1 204 ? 16.986 30.578 13.748 1.00 88.44 204 LEU A O 1
ATOM 1640 N N . ARG A 1 205 ? 18.149 31.993 15.047 1.00 88.31 205 ARG A N 1
ATOM 1641 C CA . ARG A 1 205 ? 17.610 33.206 14.417 1.00 88.31 205 ARG A CA 1
ATOM 1642 C C . ARG A 1 205 ? 18.431 33.573 13.183 1.00 88.31 205 ARG A C 1
ATOM 1644 O O . ARG A 1 205 ? 19.643 33.382 13.165 1.00 88.31 205 ARG A O 1
ATOM 1651 N N . ASP A 1 206 ? 17.786 34.208 12.210 1.00 88.25 206 ASP A N 1
ATOM 1652 C CA . ASP A 1 206 ? 18.461 34.735 11.012 1.00 88.25 206 ASP A CA 1
ATOM 1653 C C . ASP A 1 206 ? 19.337 35.967 11.294 1.00 88.25 206 ASP A C 1
ATOM 1655 O O . ASP A 1 206 ? 20.154 36.377 10.459 1.00 88.25 206 ASP A O 1
ATOM 1659 N N . TYR A 1 207 ? 19.141 36.594 12.458 1.00 89.75 207 TYR A N 1
ATOM 1660 C CA . TYR A 1 207 ? 19.867 37.783 12.874 1.00 89.75 207 TYR A CA 1
ATOM 1661 C C . TYR A 1 207 ? 20.168 37.766 14.373 1.00 89.75 207 TYR A C 1
ATOM 1663 O O . TYR A 1 207 ? 19.261 37.679 15.208 1.00 89.75 207 TYR A O 1
ATOM 1671 N N . TYR A 1 208 ? 21.453 37.924 14.688 1.00 89.44 208 TYR A N 1
ATOM 1672 C CA . TYR A 1 208 ? 21.948 38.234 16.022 1.00 89.44 208 TYR A CA 1
ATOM 1673 C C . TYR A 1 208 ? 22.743 39.542 15.955 1.00 89.44 208 TYR A C 1
ATOM 1675 O O . TYR A 1 208 ? 23.663 39.637 15.136 1.00 89.44 208 TYR A O 1
ATOM 1683 N N . PRO A 1 209 ? 22.408 40.546 16.786 1.00 89.19 209 PRO A N 1
ATOM 1684 C CA . PRO A 1 209 ? 23.086 41.833 16.755 1.00 89.19 209 PRO A CA 1
ATOM 1685 C C . PRO A 1 209 ? 24.537 41.664 17.204 1.00 89.19 209 PRO A C 1
ATOM 1687 O O . PRO A 1 209 ? 24.801 41.236 18.328 1.00 89.19 209 PRO A O 1
ATOM 1690 N N . SER A 1 210 ? 25.485 41.986 16.323 1.00 88.12 210 SER A N 1
ATOM 1691 C CA . SER A 1 210 ? 26.904 41.964 16.667 1.00 88.12 210 SER A CA 1
ATOM 1692 C C . SER A 1 210 ? 27.693 42.939 15.801 1.00 88.12 210 SER A C 1
ATOM 1694 O O . SER A 1 210 ? 27.667 42.874 14.573 1.00 88.12 210 SER A O 1
ATOM 1696 N N . SER A 1 211 ? 28.480 43.786 16.461 1.00 90.69 211 SER A N 1
ATOM 1697 C CA . SER A 1 211 ? 29.321 44.792 15.803 1.00 90.69 211 SER A CA 1
ATOM 1698 C C . SER A 1 211 ? 30.336 44.192 14.826 1.00 90.69 211 SER A C 1
ATOM 1700 O O . SER A 1 211 ? 30.768 44.867 13.896 1.00 90.69 211 SER A O 1
ATOM 1702 N N . TYR A 1 212 ? 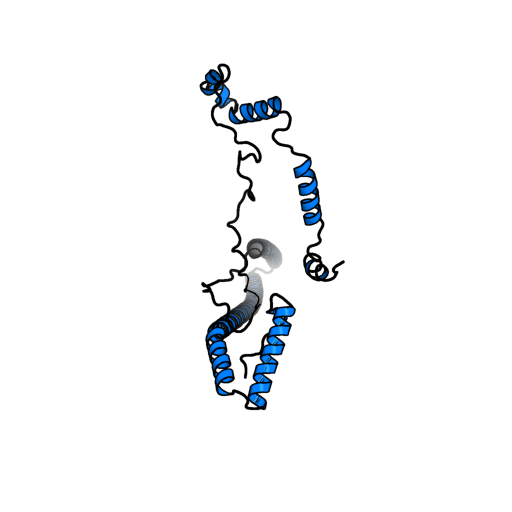30.711 42.927 15.028 1.00 88.69 212 TYR A N 1
ATOM 1703 C CA . TYR A 1 212 ? 31.651 42.206 14.177 1.00 88.69 212 TYR A CA 1
ATOM 1704 C C . TYR A 1 212 ? 31.009 41.617 12.910 1.00 88.69 212 TYR A C 1
ATOM 1706 O O . TYR A 1 212 ? 31.637 41.645 11.854 1.00 88.69 212 TYR A O 1
ATOM 1714 N N . LEU A 1 213 ? 29.777 41.095 12.979 1.00 89.38 213 LEU A N 1
ATOM 1715 C CA . LEU A 1 213 ? 29.147 40.417 11.833 1.00 89.38 213 LEU A CA 1
ATOM 1716 C C . LEU A 1 213 ? 28.319 41.358 10.958 1.00 89.38 213 LEU A C 1
ATOM 1718 O O . LEU A 1 213 ? 28.110 41.056 9.783 1.00 89.38 213 LEU A O 1
ATOM 1722 N N . ASP A 1 214 ? 27.870 42.496 11.498 1.00 90.00 214 ASP A N 1
ATOM 1723 C CA . ASP A 1 214 ? 27.086 43.478 10.743 1.00 90.00 214 ASP A CA 1
ATOM 1724 C C . ASP A 1 214 ? 27.807 43.959 9.457 1.00 90.00 214 ASP A C 1
ATOM 1726 O O . ASP A 1 214 ? 27.163 43.988 8.403 1.00 90.00 214 ASP A O 1
ATOM 1730 N N . PRO A 1 215 ? 29.130 44.252 9.462 1.00 90.25 215 PRO A N 1
ATOM 1731 C CA . PRO A 1 215 ? 29.864 44.602 8.242 1.00 90.25 215 PRO A CA 1
ATOM 1732 C C . PRO A 1 215 ? 30.011 43.428 7.264 1.00 90.25 215 PRO A C 1
ATOM 1734 O O . PRO A 1 215 ? 29.912 43.614 6.053 1.00 90.25 215 PRO A O 1
ATOM 1737 N N . ILE A 1 216 ? 30.217 42.212 7.780 1.00 89.25 216 ILE A N 1
ATOM 1738 C CA . ILE A 1 216 ? 30.451 41.000 6.975 1.00 89.25 216 ILE A CA 1
ATOM 1739 C C . ILE A 1 216 ? 29.189 40.615 6.197 1.00 89.25 216 ILE A C 1
ATOM 1741 O O . ILE A 1 216 ? 29.274 40.173 5.055 1.00 89.25 216 ILE A O 1
ATOM 1745 N N . ARG A 1 217 ? 28.006 40.858 6.772 1.00 86.12 217 ARG A N 1
ATOM 1746 C CA . ARG A 1 217 ? 26.715 40.622 6.111 1.00 86.12 217 ARG A CA 1
ATOM 1747 C C . ARG A 1 217 ? 26.533 41.447 4.835 1.00 86.12 217 ARG A C 1
ATOM 1749 O O . ARG A 1 217 ? 25.832 41.013 3.926 1.00 86.12 217 ARG A O 1
ATOM 1756 N N . GLN A 1 218 ? 27.118 42.642 4.790 1.00 86.56 218 GLN A N 1
ATOM 1757 C CA . GLN A 1 218 ? 27.016 43.553 3.648 1.00 86.56 218 GLN A CA 1
ATOM 1758 C C . GLN A 1 218 ? 28.173 43.369 2.655 1.00 86.56 218 GLN A C 1
ATOM 1760 O O . GLN A 1 218 ? 28.083 43.832 1.516 1.00 86.56 218 GLN A O 1
ATOM 1765 N N . ASP A 1 219 ? 29.249 42.682 3.054 1.00 91.38 219 ASP A N 1
ATOM 1766 C CA . ASP A 1 219 ? 30.415 42.474 2.203 1.00 91.38 219 ASP A CA 1
ATOM 1767 C C . ASP A 1 219 ? 30.203 41.324 1.207 1.00 91.38 219 ASP A C 1
ATOM 1769 O O . ASP A 1 219 ? 30.334 40.134 1.503 1.00 91.38 219 ASP A O 1
ATOM 1773 N N . THR A 1 220 ? 29.933 41.710 -0.037 1.00 88.94 220 THR A N 1
ATOM 1774 C CA . THR A 1 220 ? 29.782 40.793 -1.175 1.00 88.94 220 THR A CA 1
ATOM 1775 C C . THR A 1 220 ? 30.997 39.894 -1.415 1.00 88.94 220 THR A C 1
ATOM 1777 O O . THR A 1 220 ? 30.828 38.789 -1.928 1.00 88.94 220 THR A O 1
ATOM 1780 N N . ARG A 1 221 ? 32.213 40.311 -1.029 1.00 91.06 221 ARG A N 1
ATOM 1781 C CA . ARG A 1 221 ? 33.431 39.501 -1.211 1.00 91.06 221 ARG A CA 1
ATOM 1782 C C . ARG A 1 221 ? 33.424 38.262 -0.322 1.00 91.06 221 ARG A C 1
ATOM 1784 O O . ARG A 1 221 ? 33.879 37.207 -0.753 1.00 91.06 221 ARG A O 1
ATOM 1791 N N . MET A 1 222 ? 32.886 38.389 0.888 1.00 85.56 222 MET A N 1
ATOM 1792 C CA . MET A 1 222 ? 32.794 37.294 1.856 1.00 85.56 222 MET A CA 1
ATOM 1793 C C . MET A 1 222 ? 31.655 36.338 1.499 1.00 85.56 222 MET A C 1
ATOM 1795 O O . MET A 1 222 ? 31.850 35.124 1.514 1.00 85.56 222 MET A O 1
ATOM 1799 N N . LEU A 1 223 ? 30.509 36.873 1.063 1.00 84.56 223 LEU A N 1
ATOM 1800 C CA . LEU A 1 223 ? 29.389 36.065 0.566 1.00 84.56 223 LEU A CA 1
ATOM 1801 C C . LEU A 1 223 ? 29.770 35.257 -0.684 1.00 84.56 223 LEU A C 1
ATOM 1803 O O . LEU A 1 223 ? 29.474 34.068 -0.767 1.00 84.56 223 LEU A O 1
ATOM 1807 N N . ALA A 1 224 ? 30.485 35.870 -1.634 1.00 88.38 224 ALA A N 1
ATOM 1808 C CA . ALA A 1 224 ? 30.984 35.175 -2.823 1.00 88.38 224 ALA A CA 1
ATOM 1809 C C . ALA A 1 224 ? 32.036 34.099 -2.491 1.00 88.38 224 ALA A C 1
ATOM 1811 O O . ALA A 1 224 ? 32.218 33.161 -3.263 1.00 88.38 224 ALA A O 1
ATOM 1812 N N . GLY A 1 225 ? 32.704 34.218 -1.340 1.00 87.06 225 GLY A N 1
ATOM 1813 C CA . GLY A 1 225 ? 33.626 33.217 -0.805 1.00 87.06 225 GLY A CA 1
ATOM 1814 C C . GLY A 1 225 ? 32.944 32.012 -0.149 1.00 87.06 225 GLY A C 1
ATOM 1815 O O . GLY A 1 225 ? 33.646 31.130 0.337 1.00 87.06 225 GLY A O 1
ATOM 1816 N N . GLY A 1 226 ? 31.607 31.965 -0.123 1.00 86.56 226 GLY A N 1
ATOM 1817 C CA . GLY A 1 226 ? 30.844 30.878 0.494 1.00 86.56 226 GLY A CA 1
ATOM 1818 C C . GLY A 1 226 ? 30.725 30.986 2.015 1.00 86.56 226 GLY A C 1
ATOM 1819 O O . GLY A 1 226 ? 30.404 29.998 2.666 1.00 86.56 226 GLY A O 1
ATOM 1820 N N . TYR A 1 227 ? 30.993 32.160 2.596 1.00 88.50 227 TYR A N 1
ATOM 1821 C CA . TYR A 1 227 ? 30.832 32.379 4.030 1.00 88.50 227 TYR A CA 1
ATOM 1822 C C . TYR A 1 227 ? 29.346 32.526 4.391 1.00 88.50 227 TYR A C 1
ATOM 1824 O O . TYR A 1 227 ? 28.726 33.536 4.048 1.00 88.50 227 TYR A O 1
ATOM 1832 N N . ASP A 1 228 ? 28.785 31.539 5.095 1.00 88.75 228 ASP A N 1
ATOM 1833 C CA . ASP A 1 228 ? 27.409 31.579 5.595 1.00 88.75 228 ASP A CA 1
ATOM 1834 C C . ASP A 1 228 ? 27.350 31.998 7.074 1.00 88.75 228 ASP A C 1
ATOM 1836 O O . ASP A 1 228 ? 27.963 31.403 7.966 1.00 88.75 228 ASP A O 1
ATOM 1840 N N . LEU A 1 229 ? 26.557 33.034 7.348 1.00 88.69 229 LEU A N 1
ATOM 1841 C CA . LEU A 1 229 ? 26.321 33.530 8.700 1.00 88.69 229 LEU A CA 1
ATOM 1842 C C . LEU A 1 229 ? 25.525 32.530 9.544 1.00 88.69 229 LEU A C 1
ATOM 1844 O O . LEU A 1 229 ? 25.741 32.467 10.755 1.00 88.69 229 LEU A O 1
ATOM 1848 N N . GLN A 1 230 ? 24.633 31.734 8.940 1.00 88.44 230 GLN A N 1
ATOM 1849 C CA . GLN A 1 230 ? 23.871 30.733 9.691 1.00 88.44 230 GLN A CA 1
ATOM 1850 C C . GLN A 1 230 ? 24.787 29.640 10.256 1.00 88.44 230 GLN A C 1
ATOM 1852 O O . GLN A 1 230 ? 24.617 29.228 11.408 1.00 88.44 230 GLN A O 1
ATOM 1857 N N . GLU A 1 231 ? 25.801 29.216 9.500 1.00 88.75 231 GLU A N 1
ATOM 1858 C CA . GLU A 1 231 ? 26.824 28.295 9.998 1.00 88.75 231 GLU A CA 1
ATOM 1859 C C . GLU A 1 231 ? 27.627 28.914 11.140 1.00 88.75 231 GLU A C 1
ATOM 1861 O O . GLU A 1 231 ? 27.785 28.277 12.186 1.00 88.75 231 GLU A O 1
ATOM 1866 N N . TYR A 1 232 ? 28.060 30.171 10.989 1.00 90.31 232 TYR A N 1
ATOM 1867 C CA . TYR A 1 232 ? 28.779 30.881 12.045 1.00 90.31 232 TYR A CA 1
ATOM 1868 C C . TYR A 1 232 ? 27.971 30.925 13.346 1.00 90.31 232 TYR A C 1
ATOM 1870 O O . TYR A 1 232 ? 28.490 30.560 14.401 1.00 90.31 232 TYR A O 1
ATOM 1878 N N . TYR A 1 233 ? 26.691 31.303 13.283 1.00 89.75 233 TYR A N 1
ATOM 1879 C CA . TYR A 1 233 ? 25.826 31.323 14.462 1.00 89.75 233 TYR A CA 1
ATOM 1880 C C . TYR A 1 233 ? 25.637 29.927 15.065 1.00 89.75 233 TYR A C 1
ATOM 1882 O O . TYR A 1 233 ? 25.628 29.775 16.283 1.00 89.75 233 TYR A O 1
ATOM 1890 N N . SER A 1 234 ? 25.497 28.889 14.236 1.00 87.81 234 SER A N 1
ATOM 1891 C CA . SER A 1 234 ? 25.354 27.521 14.742 1.00 87.81 234 SER A CA 1
ATOM 1892 C C . SER A 1 234 ? 26.604 27.054 15.492 1.00 87.81 234 SER A C 1
ATOM 1894 O O . SER A 1 234 ? 26.493 26.492 16.581 1.00 87.81 234 SER A O 1
ATOM 1896 N N . ARG A 1 235 ? 27.790 27.365 14.959 1.00 88.06 235 ARG A N 1
ATOM 1897 C CA . ARG A 1 235 ? 29.076 27.028 15.566 1.00 88.06 235 ARG A CA 1
ATOM 1898 C C . ARG A 1 235 ? 29.288 27.777 16.875 1.00 88.06 235 ARG A C 1
ATOM 1900 O O . ARG A 1 235 ? 29.668 27.154 17.860 1.00 88.06 235 ARG A O 1
ATOM 1907 N N . THR A 1 236 ? 29.018 29.082 16.905 1.00 89.50 236 THR A N 1
ATOM 1908 C CA . THR A 1 236 ? 29.192 29.879 18.126 1.00 89.50 236 THR A CA 1
ATOM 1909 C C . THR A 1 236 ? 28.218 29.469 19.222 1.00 89.50 236 THR A C 1
ATOM 1911 O O . THR A 1 236 ? 28.608 29.437 20.383 1.00 89.50 236 THR A O 1
ATOM 1914 N N . MET A 1 237 ? 26.983 29.089 18.879 1.00 85.75 237 MET A N 1
ATOM 1915 C CA . MET A 1 237 ? 26.024 28.566 19.858 1.00 85.75 237 MET A CA 1
ATOM 1916 C C . MET A 1 237 ? 26.462 27.208 20.423 1.00 85.75 237 MET A C 1
ATOM 1918 O O . MET A 1 237 ? 26.367 26.994 21.629 1.00 85.75 237 MET A O 1
ATOM 1922 N N . LEU A 1 238 ? 26.987 26.303 19.589 1.00 85.75 238 LEU A N 1
ATOM 1923 C CA . LEU A 1 238 ? 27.523 25.021 20.063 1.00 85.75 238 LEU A CA 1
ATOM 1924 C C . LEU A 1 238 ? 28.765 25.200 20.946 1.00 85.75 238 LEU A C 1
ATOM 1926 O O . LEU A 1 238 ? 28.899 24.505 21.949 1.00 85.75 238 LEU A O 1
ATOM 1930 N N . GLU A 1 239 ? 29.647 26.136 20.594 1.00 87.62 239 GLU A N 1
ATOM 1931 C CA . GLU A 1 239 ? 30.851 26.453 21.366 1.00 87.62 239 GLU A CA 1
ATOM 1932 C C . GLU A 1 239 ? 30.513 27.116 22.707 1.00 87.62 239 GLU A C 1
ATOM 1934 O O . GLU A 1 239 ? 31.038 26.714 23.742 1.00 87.62 239 GLU A O 1
ATOM 1939 N N . ALA A 1 240 ? 29.592 28.083 22.710 1.00 88.81 240 ALA A N 1
ATOM 1940 C CA . ALA A 1 240 ? 29.196 28.806 23.916 1.00 88.81 240 ALA A CA 1
ATOM 1941 C C . ALA A 1 240 ? 28.489 27.912 24.946 1.00 88.81 240 ALA A C 1
ATOM 1943 O O . ALA A 1 240 ? 28.662 28.109 26.147 1.00 88.81 240 ALA A O 1
ATOM 1944 N N . PHE A 1 241 ? 27.693 26.944 24.483 1.00 84.69 241 PHE A N 1
ATOM 1945 C CA . PHE A 1 241 ? 26.849 26.109 25.342 1.00 84.69 241 PHE A CA 1
ATOM 1946 C C . PHE A 1 241 ? 27.294 24.644 25.436 1.00 84.69 241 PHE A C 1
ATOM 1948 O O . PHE A 1 241 ? 26.541 23.847 25.985 1.00 84.69 241 PHE A O 1
ATOM 1955 N N . ALA A 1 242 ? 28.476 24.294 24.908 1.00 73.69 242 ALA A N 1
ATOM 1956 C CA . ALA A 1 242 ? 29.147 22.989 25.000 1.00 73.69 242 ALA A CA 1
ATOM 1957 C C . ALA A 1 242 ? 28.203 21.796 25.285 1.00 73.69 242 ALA A C 1
ATOM 1959 O O . ALA A 1 242 ? 28.250 21.210 26.364 1.00 73.69 242 ALA A O 1
ATOM 1960 N N . GLY A 1 243 ? 27.321 21.456 24.330 1.00 71.88 243 GLY A N 1
ATOM 1961 C CA . GLY A 1 243 ? 26.352 20.356 24.499 1.00 71.88 243 GLY A CA 1
ATOM 1962 C C . GLY A 1 243 ? 24.902 20.642 24.096 1.00 71.88 243 GLY A C 1
ATOM 1963 O O . GLY A 1 243 ? 24.058 19.772 24.263 1.00 71.88 243 GLY A O 1
ATOM 1964 N N . LEU A 1 244 ? 24.596 21.804 23.504 1.00 76.31 244 LEU A N 1
ATOM 1965 C CA . LEU A 1 244 ? 23.233 22.220 23.100 1.00 76.31 244 LEU A CA 1
ATOM 1966 C C . LEU A 1 244 ? 22.502 21.265 22.117 1.00 76.31 244 LEU A C 1
ATOM 1968 O O . LEU A 1 244 ? 21.345 21.497 21.776 1.00 76.31 244 LEU A O 1
ATOM 1972 N N . GLY A 1 245 ? 23.172 20.227 21.614 1.00 70.62 245 GLY A N 1
ATOM 1973 C CA . GLY A 1 245 ? 22.616 19.280 20.648 1.00 70.62 245 GLY A CA 1
ATOM 1974 C C . GLY A 1 245 ? 22.901 17.811 20.942 1.00 70.62 245 GLY A C 1
ATOM 1975 O O . GLY A 1 245 ? 22.700 17.011 20.037 1.00 70.62 245 GLY A O 1
ATOM 1976 N N . CYS A 1 246 ? 23.396 17.463 22.137 1.00 72.38 246 CYS A N 1
ATOM 1977 C CA . CYS A 1 246 ? 23.612 16.067 22.515 1.00 72.38 246 CYS A CA 1
ATOM 1978 C C . CYS A 1 246 ? 23.175 15.813 23.959 1.00 72.38 246 CYS A C 1
ATOM 1980 O O . CYS A 1 246 ? 23.816 16.288 24.899 1.00 72.38 246 CYS A O 1
ATOM 1982 N N . PHE A 1 247 ? 22.091 15.056 24.124 1.00 81.12 247 PHE A N 1
ATOM 1983 C CA . PHE A 1 247 ? 21.548 14.682 25.430 1.00 81.12 247 PHE A CA 1
ATOM 1984 C C . PHE A 1 247 ? 21.671 13.172 25.605 1.00 81.12 247 PHE A C 1
ATOM 1986 O O . PHE A 1 247 ? 20.854 12.402 25.106 1.00 81.12 247 PHE A O 1
ATOM 1993 N N . VAL A 1 248 ? 22.713 12.742 26.319 1.00 79.94 248 VAL A N 1
ATOM 1994 C CA . VAL A 1 248 ? 23.054 11.319 26.498 1.00 79.94 248 VAL A CA 1
ATOM 1995 C C . VAL A 1 248 ? 21.886 10.524 27.093 1.00 79.94 248 VAL A C 1
ATOM 1997 O O . VAL A 1 248 ? 21.621 9.409 26.648 1.00 79.94 248 VAL A O 1
ATOM 2000 N N . ASP A 1 249 ? 21.156 11.123 28.034 1.00 80.12 249 ASP A N 1
ATOM 2001 C CA . ASP A 1 249 ? 20.011 10.497 28.703 1.00 80.12 249 ASP A CA 1
ATOM 2002 C C . ASP A 1 249 ? 18.851 10.186 27.744 1.00 80.12 249 ASP A C 1
ATOM 2004 O O . ASP A 1 249 ? 18.100 9.247 27.988 1.00 80.12 249 ASP A O 1
ATOM 2008 N N . GLU A 1 250 ? 18.714 10.929 26.643 1.00 80.31 250 GLU A N 1
ATOM 2009 C CA . GLU A 1 250 ? 17.680 10.712 25.621 1.00 80.31 250 GLU A CA 1
ATOM 2010 C C . GLU A 1 250 ? 18.215 9.881 24.442 1.00 80.31 250 GLU A C 1
ATOM 2012 O O . GLU A 1 250 ? 17.530 9.005 23.906 1.00 80.31 250 GLU A O 1
ATOM 2017 N N . GLU A 1 251 ? 19.473 10.097 24.056 1.00 78.88 251 GLU A N 1
ATOM 2018 C CA . GLU A 1 251 ? 20.087 9.454 22.893 1.00 78.88 251 GLU A CA 1
ATOM 2019 C C . GLU A 1 251 ? 20.447 7.988 23.122 1.00 78.88 251 GLU A C 1
ATOM 2021 O O . GLU A 1 251 ? 20.280 7.171 22.215 1.00 78.88 251 GLU A O 1
ATOM 2026 N N . VAL A 1 252 ? 20.928 7.626 24.315 1.00 81.75 252 VAL A N 1
ATOM 2027 C CA . VAL A 1 252 ? 21.255 6.233 24.655 1.00 81.75 252 VAL A CA 1
ATOM 2028 C C . VAL A 1 252 ? 20.014 5.333 24.605 1.00 81.75 252 VAL A C 1
ATOM 2030 O O . VAL A 1 252 ? 20.051 4.354 23.852 1.00 81.75 252 VAL A O 1
ATOM 2033 N N . PRO A 1 253 ? 18.889 5.647 25.283 1.00 84.31 253 PRO A N 1
ATOM 2034 C CA . PRO A 1 253 ? 17.702 4.802 25.202 1.00 84.31 253 PRO A CA 1
ATOM 2035 C C . PRO A 1 253 ? 17.080 4.805 23.802 1.00 84.31 253 PRO A C 1
ATOM 2037 O O . PRO A 1 253 ? 16.609 3.762 23.350 1.00 84.31 253 PRO A O 1
ATOM 2040 N N . MET A 1 254 ? 17.114 5.925 23.066 1.00 75.38 254 MET A N 1
ATOM 2041 C CA . MET A 1 254 ? 16.598 5.964 21.692 1.00 75.38 254 MET A CA 1
ATOM 2042 C C . MET A 1 254 ? 17.461 5.140 20.727 1.00 75.38 254 MET A C 1
ATOM 2044 O O . MET A 1 254 ? 16.934 4.456 19.846 1.00 75.38 254 MET A O 1
ATOM 2048 N N . ARG A 1 255 ? 18.787 5.145 20.903 1.00 73.25 255 ARG A N 1
ATOM 2049 C CA . ARG A 1 255 ? 19.710 4.293 20.147 1.00 73.25 255 ARG A CA 1
ATOM 2050 C C . ARG A 1 255 ? 19.486 2.820 20.459 1.00 73.25 255 ARG A C 1
ATOM 2052 O O . ARG A 1 255 ? 19.473 2.013 19.529 1.00 73.25 255 ARG A O 1
ATOM 2059 N N . GLU A 1 256 ? 19.304 2.459 21.723 1.00 71.81 256 GLU A N 1
ATOM 2060 C CA . GLU A 1 256 ? 18.964 1.090 22.119 1.00 71.81 256 GLU A CA 1
ATOM 2061 C C . GLU A 1 256 ? 17.622 0.674 21.505 1.00 71.81 256 GLU A C 1
ATOM 2063 O O . GLU A 1 256 ? 17.562 -0.318 20.782 1.00 71.81 256 GLU A O 1
ATOM 2068 N N . ALA A 1 257 ? 16.572 1.487 21.639 1.00 69.19 257 ALA A N 1
ATOM 2069 C CA . ALA A 1 257 ? 15.263 1.218 21.042 1.00 69.19 257 ALA A CA 1
ATOM 2070 C C . ALA A 1 257 ? 15.317 1.055 19.508 1.00 69.19 257 ALA A C 1
ATOM 2072 O O . ALA A 1 257 ? 14.701 0.140 18.951 1.00 69.19 257 ALA A O 1
ATOM 2073 N N . ASN A 1 258 ? 16.089 1.895 18.812 1.00 63.84 258 ASN A N 1
ATOM 2074 C CA . ASN A 1 258 ? 16.249 1.808 17.360 1.00 63.84 258 ASN A CA 1
ATOM 2075 C C . ASN A 1 258 ? 17.124 0.625 16.924 1.00 63.84 258 ASN A C 1
ATOM 2077 O O . ASN A 1 258 ? 16.816 -0.020 15.923 1.00 63.84 258 ASN A O 1
ATOM 2081 N N . SER A 1 259 ? 18.170 0.274 17.675 1.00 57.75 259 SER A N 1
ATOM 2082 C CA . SER A 1 259 ? 18.979 -0.922 17.395 1.00 57.75 259 SER A CA 1
ATOM 2083 C C . SER A 1 259 ? 18.203 -2.221 17.649 1.00 57.75 259 SER A C 1
ATOM 2085 O O . SER A 1 259 ? 18.294 -3.144 16.837 1.00 57.75 259 SER A O 1
ATOM 2087 N N . PHE A 1 260 ? 17.325 -2.255 18.659 1.00 45.47 260 PHE A N 1
ATOM 2088 C CA . PHE A 1 260 ? 16.344 -3.330 18.858 1.00 45.47 260 PHE A CA 1
ATOM 2089 C C . PHE A 1 260 ? 15.299 -3.428 17.732 1.00 45.47 260 PHE A C 1
ATOM 2091 O O . PHE A 1 260 ? 14.742 -4.505 17.521 1.00 45.47 260 PHE A O 1
ATOM 2098 N N . ASN A 1 261 ? 15.025 -2.347 16.994 1.00 47.25 261 ASN A N 1
ATOM 2099 C CA . ASN A 1 261 ? 14.142 -2.374 15.822 1.00 47.25 261 ASN A CA 1
ATOM 2100 C C . ASN A 1 261 ? 14.865 -2.791 14.532 1.00 47.25 261 ASN A C 1
ATOM 2102 O O . ASN A 1 261 ? 14.251 -3.434 13.686 1.00 47.25 261 ASN A O 1
ATOM 2106 N N . ILE A 1 262 ? 16.162 -2.500 14.397 1.00 44.50 262 ILE A N 1
ATOM 2107 C CA . ILE A 1 262 ? 16.974 -2.884 13.228 1.00 44.50 262 ILE A CA 1
ATOM 2108 C C . ILE A 1 262 ? 17.391 -4.366 13.282 1.00 44.50 262 ILE A C 1
ATOM 2110 O O . ILE A 1 262 ? 17.502 -5.012 12.242 1.00 44.50 262 ILE A O 1
ATOM 2114 N N . MET A 1 263 ? 17.593 -4.934 14.477 1.00 37.03 263 MET A N 1
ATOM 2115 C CA . MET A 1 263 ? 17.978 -6.344 14.655 1.00 37.03 263 MET A CA 1
ATOM 2116 C C . MET A 1 263 ? 16.809 -7.336 14.702 1.00 37.03 263 MET A C 1
ATOM 2118 O O . MET A 1 263 ? 17.050 -8.541 14.776 1.00 37.03 263 MET A O 1
ATOM 2122 N N . LYS A 1 264 ? 15.550 -6.889 14.644 1.00 35.72 264 LYS A N 1
ATOM 2123 C CA . LYS A 1 264 ? 14.417 -7.815 14.524 1.00 35.72 264 LYS A CA 1
ATOM 2124 C C . LYS A 1 264 ? 14.371 -8.349 13.090 1.00 35.72 264 LYS A C 1
ATOM 2126 O O . LYS A 1 264 ? 14.096 -7.571 12.177 1.00 35.72 264 LYS A O 1
ATOM 2131 N N . PRO A 1 265 ? 14.602 -9.654 12.847 1.00 38.50 265 PRO A N 1
ATOM 2132 C CA . PRO A 1 265 ? 14.286 -10.205 11.544 1.00 38.50 265 PRO A CA 1
ATOM 2133 C C . PRO A 1 265 ? 12.780 -10.024 11.326 1.00 38.50 265 PRO A C 1
ATOM 2135 O O . PRO A 1 265 ? 11.981 -10.250 12.235 1.00 38.50 265 PRO A O 1
ATOM 2138 N N . ILE A 1 266 ? 12.404 -9.618 10.114 1.00 47.59 266 ILE A N 1
ATOM 2139 C CA . ILE A 1 266 ? 11.023 -9.347 9.666 1.00 47.59 266 ILE A CA 1
ATOM 2140 C C . ILE A 1 266 ? 10.029 -10.472 10.043 1.00 47.59 266 ILE A C 1
ATOM 2142 O O . ILE A 1 266 ? 8.830 -10.236 10.152 1.00 47.59 266 ILE A O 1
ATOM 2146 N N . ALA A 1 267 ? 10.517 -11.684 10.324 1.00 40.66 267 ALA A N 1
ATOM 2147 C CA . ALA A 1 267 ? 9.727 -12.823 10.782 1.00 40.66 267 ALA A CA 1
ATOM 2148 C C . ALA A 1 267 ? 9.213 -12.739 12.240 1.00 40.66 267 ALA A C 1
ATOM 2150 O O . ALA A 1 267 ? 8.229 -13.400 12.562 1.00 40.66 267 ALA A O 1
ATOM 2151 N N . THR A 1 268 ? 9.821 -11.952 13.138 1.00 41.94 268 THR A N 1
ATOM 2152 C CA . THR A 1 268 ? 9.506 -12.017 14.587 1.00 41.94 268 THR A CA 1
ATOM 2153 C C . THR A 1 268 ? 8.516 -10.952 15.062 1.00 41.94 268 THR A C 1
ATOM 2155 O O . THR A 1 268 ? 8.046 -11.008 16.198 1.00 41.94 268 THR A O 1
ATOM 2158 N N . GLN A 1 269 ? 8.130 -10.000 14.208 1.00 40.75 269 GLN A N 1
ATOM 2159 C CA . GLN A 1 269 ? 7.146 -8.969 14.567 1.00 40.75 269 GLN A CA 1
ATOM 2160 C C . GLN A 1 269 ? 5.734 -9.556 14.768 1.00 40.75 269 GLN A C 1
ATOM 2162 O O . GLN A 1 269 ? 4.966 -9.036 15.572 1.00 40.75 269 GLN A O 1
ATOM 2167 N N . GLY A 1 270 ? 5.436 -10.698 14.133 1.00 42.91 270 GLY A N 1
ATOM 2168 C CA . GLY A 1 270 ? 4.213 -11.471 14.380 1.00 42.91 270 GLY A CA 1
ATOM 2169 C C . GLY A 1 270 ? 4.237 -12.310 15.666 1.00 42.91 270 GLY A C 1
ATOM 2170 O O . GLY A 1 270 ? 3.183 -12.589 16.225 1.00 42.91 270 GLY A O 1
ATOM 2171 N N . ALA A 1 271 ? 5.417 -12.678 16.178 1.00 40.16 271 ALA A N 1
ATOM 2172 C CA . ALA A 1 271 ? 5.540 -13.563 17.342 1.00 40.16 271 ALA A CA 1
ATOM 2173 C C . ALA A 1 271 ? 5.472 -12.815 18.688 1.00 40.16 271 ALA A C 1
ATOM 2175 O O . ALA A 1 271 ? 4.955 -13.351 19.663 1.00 40.16 271 ALA A O 1
ATOM 2176 N N . VAL A 1 272 ? 5.939 -11.561 18.755 1.00 42.00 272 VAL A N 1
ATOM 2177 C CA . VAL A 1 272 ? 5.916 -10.774 20.008 1.00 42.00 272 VAL A CA 1
ATOM 2178 C C . VAL A 1 272 ? 4.496 -10.323 20.380 1.00 42.00 272 VAL A C 1
ATOM 2180 O O . VAL A 1 272 ? 4.167 -10.258 21.561 1.00 42.00 272 VAL A O 1
ATOM 2183 N N . LEU A 1 273 ? 3.614 -10.111 19.396 1.00 46.22 273 LEU A N 1
ATOM 2184 C CA . LEU A 1 273 ? 2.188 -9.850 19.646 1.00 46.22 273 LEU A CA 1
ATOM 2185 C C . LEU A 1 273 ? 1.445 -11.067 20.226 1.00 46.22 273 LEU A C 1
ATOM 2187 O O . LEU A 1 273 ? 0.422 -10.889 20.878 1.00 46.22 273 LEU A O 1
ATOM 2191 N N . ALA A 1 274 ? 1.969 -12.282 20.038 1.00 42.19 274 ALA A N 1
ATOM 2192 C CA . ALA A 1 274 ? 1.395 -13.509 20.589 1.00 42.19 274 ALA A CA 1
ATOM 2193 C C . ALA A 1 274 ? 1.903 -13.848 22.006 1.00 42.19 274 ALA A C 1
ATOM 2195 O O . ALA A 1 274 ? 1.291 -14.666 22.683 1.00 42.19 274 ALA A O 1
ATOM 2196 N N . ALA A 1 275 ? 2.999 -13.231 22.465 1.00 38.44 275 ALA A N 1
ATOM 2197 C CA . ALA A 1 275 ? 3.616 -13.537 23.761 1.00 38.44 275 ALA A CA 1
ATOM 2198 C C . ALA A 1 275 ? 3.234 -12.560 24.891 1.00 38.44 275 ALA A C 1
ATOM 2200 O O . ALA A 1 275 ? 3.416 -12.884 26.057 1.00 38.44 275 ALA A O 1
ATOM 2201 N N . GLY A 1 276 ? 2.689 -11.378 24.577 1.00 37.81 276 GLY A N 1
ATOM 2202 C CA . GLY A 1 276 ? 2.316 -10.365 25.578 1.00 37.81 276 GLY A CA 1
ATOM 2203 C C . GLY A 1 276 ? 0.978 -10.593 26.296 1.00 37.81 276 GLY A C 1
ATOM 2204 O O . GLY A 1 276 ? 0.547 -9.720 27.042 1.00 37.81 276 GLY A O 1
ATOM 2205 N N . SER A 1 277 ? 0.290 -11.714 26.054 1.00 38.25 277 SER A N 1
ATOM 2206 C CA . SER A 1 277 ? -1.049 -12.002 26.593 1.00 38.25 277 SER A CA 1
ATOM 2207 C C . SER A 1 277 ? -1.086 -13.086 27.682 1.00 38.25 277 SER A C 1
ATOM 2209 O O . SER A 1 277 ? -2.166 -13.575 28.013 1.00 38.25 277 SER A O 1
ATOM 2211 N N . GLY A 1 278 ? 0.054 -13.449 28.277 1.00 42.91 278 GLY A N 1
ATOM 2212 C CA . GLY A 1 278 ? 0.111 -14.384 29.404 1.00 42.91 278 GLY A CA 1
ATOM 2213 C C . GLY A 1 278 ? 1.049 -13.897 30.507 1.00 42.91 278 GLY A C 1
ATOM 2214 O O . GLY A 1 278 ? 2.190 -13.580 30.209 1.00 42.91 278 GLY A O 1
ATOM 2215 N N . GLU A 1 279 ? 0.550 -13.921 31.749 1.00 31.67 279 GLU A N 1
ATOM 2216 C CA . GLU A 1 279 ? 1.151 -13.500 33.035 1.00 31.67 279 GLU A CA 1
ATOM 2217 C C . GLU A 1 279 ? 0.771 -12.061 33.445 1.00 31.67 279 GLU A C 1
ATOM 2219 O O . GLU A 1 279 ? 1.162 -11.088 32.821 1.00 31.67 279 GLU A O 1
ATOM 2224 N N . GLY A 1 280 ? -0.048 -11.811 34.469 1.00 33.38 280 GLY A N 1
ATOM 2225 C CA . GLY A 1 280 ? -0.402 -12.637 35.621 1.00 33.38 280 GLY A CA 1
ATOM 2226 C C . GLY A 1 280 ? -0.100 -11.841 36.887 1.00 33.38 280 GLY A C 1
ATOM 2227 O O . GLY A 1 280 ? 1.044 -11.744 37.304 1.00 33.38 280 GLY A O 1
ATOM 2228 N N . SER A 1 281 ? -1.147 -11.251 37.452 1.00 33.78 281 SER A N 1
ATOM 2229 C CA . SER A 1 281 ? -1.201 -10.543 38.730 1.00 33.78 281 SER A CA 1
ATOM 2230 C C . SER A 1 281 ? -0.499 -11.257 39.894 1.00 33.78 281 SER A C 1
ATOM 2232 O O . SER A 1 281 ? -0.846 -12.401 40.201 1.00 33.78 281 SER A O 1
ATOM 2234 N N . ALA A 1 282 ? 0.353 -10.517 40.604 1.00 32.91 282 ALA A N 1
ATOM 2235 C CA . ALA A 1 282 ? 0.557 -10.582 42.052 1.00 32.91 282 ALA A CA 1
ATOM 2236 C C . ALA A 1 282 ? 1.019 -9.204 42.546 1.00 32.91 282 ALA A C 1
ATOM 2238 O O . ALA A 1 282 ? 1.900 -8.617 41.878 1.00 32.91 282 ALA A O 1
#

InterPro domains:
  IPR015877 MAT1, centre [PF06391] (5-148)

Organism: Emericella nidulans (strain FGSC A4 / ATCC 38163 / CBS 112.46 / NRRL 194 / M139) (NCBI:txid227321)

Secondary structure (DSSP, 8-state):
--TT---GGGBSSHHHHHHHHHHHHHHHHHHHHTSSHHHHHHHHHHHHHHHHHHHHHHHHHHHHHHHHHHHHHHHHHHHHHHHHHHHHHHHHHHHHHHHHHHHHHHHHHHHS-TTTHHHHHHHHHHHHHHHHHHHHHHHHHHHHHHHHHHTTTT----------------TTSTTBPP--PPPPPP---TTTT--TT--SS----S----TTHHHHHH-HHHHHTT--HHHHHHHHHHHHHS-TT--HHHHHHHHHHHHHHHSS-TTSHHHHHHHTT-----

Sequence (282 aa):
MLSLNRREEEFDSKLDWDNFLEQREEIIFNLVNRIDVAKTEADLQSYASENMKSIRANQALEAKEVSSFQERQNQEQELARLRRQAAKEEYENERKELLAGRENYLNSLAQGRAGEAAAIARQGQKVMLKKSSARRSEEERIRQKQAALRGTDTQRPAYSGATTAEEGGSGLIKGLKKVKTPEPEKPYDPFGGMVPNKRDYYTLRDYYPSSYLDPIRQDTRMLAGGYDLQEYYSRTMLEAFAGLGCFVDEEVPMREANSFNIMKPIATQGAVLAAGSGEGSA